Protein AF-A0A1G0M1Q7-F1 (afdb_monomer_lite)

Foldseek 3Di:
DDPVVVVVVVVVVVPPDDPDDADADAFAALPAAALVRHNPLVQLLALVLLLCLQAFDPPAPQRLLAARALSNLSVVHDSNRHAAHHDQVPPPPDDDDRDPDAFPPCQFAVHAADPPDDLLEAEEQAEAALNLLRSVLNCCQHVVAGHRENQLFHAGPQELHRSSHNVNSSSNCSVSSNVSVVSHDSSHHHYYRHHNCLQDPDADDAQGKYRRDADDCSNDPALVVSVVSNNQEYEYEYEPDDDDGRLRCLVVQLRCVVVNHWYWYWHSNDPDTDTDTDDRDPDRHHDDPPRWDADPVGGTIDRDHDDPPPDD

Structure (mmCIF, N/CA/C/O backbone):
data_AF-A0A1G0M1Q7-F1
#
_entry.id   AF-A0A1G0M1Q7-F1
#
loop_
_atom_site.group_PDB
_atom_site.id
_atom_site.type_symbol
_atom_site.label_atom_id
_atom_site.label_alt_id
_atom_site.label_comp_id
_atom_site.label_asym_id
_atom_site.label_entity_id
_atom_site.label_seq_id
_atom_site.pdbx_PDB_ins_code
_atom_site.Cartn_x
_atom_site.Cartn_y
_atom_site.Cartn_z
_atom_site.occupancy
_atom_site.B_iso_or_equiv
_atom_site.auth_seq_id
_atom_site.auth_comp_id
_atom_site.auth_asym_id
_atom_site.auth_atom_id
_atom_site.pdbx_PDB_model_num
ATOM 1 N N . MET A 1 1 ? -20.681 -9.040 -44.769 1.00 47.75 1 MET A N 1
ATOM 2 C CA . MET A 1 1 ? -19.282 -8.557 -44.705 1.00 47.75 1 MET A CA 1
ATOM 3 C C . MET A 1 1 ? -18.590 -9.331 -43.594 1.00 47.75 1 MET A C 1
ATOM 5 O O . MET A 1 1 ? -19.137 -9.404 -42.505 1.00 47.75 1 MET A O 1
ATOM 9 N N . SER A 1 2 ? -17.543 -10.084 -43.936 1.00 43.59 2 SER A N 1
ATOM 10 C CA . SER A 1 2 ? -17.164 -11.338 -43.267 1.00 43.59 2 SER A CA 1
ATOM 11 C C . SER A 1 2 ? -16.285 -11.161 -42.022 1.00 43.59 2 SER A C 1
ATOM 13 O O . SER A 1 2 ? -15.442 -10.270 -41.959 1.00 43.59 2 SER A O 1
ATOM 15 N N . ALA A 1 3 ? -16.429 -12.097 -41.074 1.00 45.34 3 ALA A N 1
ATOM 16 C CA . ALA A 1 3 ? -15.648 -12.253 -39.837 1.00 45.34 3 ALA A CA 1
ATOM 17 C C . ALA A 1 3 ? -14.110 -12.270 -40.023 1.00 45.34 3 ALA A C 1
ATOM 19 O O . ALA A 1 3 ? -13.358 -12.137 -39.059 1.00 45.34 3 ALA A O 1
ATOM 20 N N . LEU A 1 4 ? -13.636 -12.388 -41.267 1.00 49.03 4 LEU A N 1
ATOM 21 C CA . LEU A 1 4 ? -12.230 -12.256 -41.650 1.00 49.03 4 LEU A CA 1
ATOM 22 C C . LEU A 1 4 ? -11.697 -10.824 -41.477 1.00 49.03 4 LEU A C 1
ATOM 24 O O . LEU A 1 4 ? -10.546 -10.656 -41.088 1.00 49.03 4 LEU A O 1
ATOM 28 N N . TRP A 1 5 ? -12.530 -9.798 -41.680 1.00 44.47 5 TRP A N 1
ATOM 29 C CA . TRP A 1 5 ? -12.126 -8.398 -41.492 1.00 44.47 5 TRP A CA 1
ATOM 30 C C . TRP A 1 5 ? -11.993 -8.019 -40.014 1.00 44.47 5 TRP A C 1
ATOM 32 O O . TRP A 1 5 ? -11.089 -7.273 -39.648 1.00 44.47 5 TRP A O 1
ATOM 42 N N . SER A 1 6 ? -12.830 -8.597 -39.148 1.00 41.62 6 SER A N 1
ATOM 43 C CA . SER A 1 6 ? -12.760 -8.364 -37.699 1.00 41.62 6 SER A CA 1
ATOM 44 C C . SER A 1 6 ? -11.484 -8.953 -37.089 1.00 41.62 6 SER A C 1
ATOM 46 O O . SER A 1 6 ? -10.836 -8.301 -36.278 1.00 41.62 6 SER A O 1
ATOM 48 N N . ARG A 1 7 ? -11.059 -10.142 -37.546 1.00 46.94 7 ARG A N 1
ATOM 49 C CA . ARG A 1 7 ? -9.787 -10.754 -37.124 1.00 46.94 7 ARG A CA 1
ATOM 50 C C . ARG A 1 7 ? -8.565 -10.015 -37.661 1.00 46.94 7 ARG A C 1
ATOM 52 O O . ARG A 1 7 ? -7.558 -9.947 -36.968 1.00 46.94 7 ARG A O 1
ATOM 59 N N . ALA A 1 8 ? -8.644 -9.446 -38.865 1.00 50.12 8 ALA A N 1
ATOM 60 C CA . ALA A 1 8 ? -7.570 -8.623 -39.419 1.00 50.12 8 ALA A CA 1
ATOM 61 C C . ALA A 1 8 ? -7.385 -7.314 -38.629 1.00 50.12 8 ALA A C 1
ATOM 63 O O . ALA A 1 8 ? -6.252 -6.915 -38.371 1.00 50.12 8 ALA A O 1
ATOM 64 N N . LEU A 1 9 ? -8.479 -6.687 -38.180 1.00 49.03 9 LEU A N 1
ATOM 65 C CA . LEU A 1 9 ? -8.435 -5.493 -37.330 1.00 49.03 9 LEU A CA 1
ATOM 66 C C . LEU A 1 9 ? -7.968 -5.803 -35.896 1.00 49.03 9 LEU A C 1
ATOM 68 O O . LEU A 1 9 ? -7.197 -5.026 -35.338 1.00 49.03 9 LEU A O 1
ATOM 72 N N . GLU A 1 10 ? -8.329 -6.959 -35.326 1.00 46.88 10 GLU A N 1
ATOM 73 C CA . GLU A 1 10 ? -7.750 -7.439 -34.057 1.00 46.88 10 GLU A CA 1
ATOM 74 C C . GLU A 1 10 ? -6.249 -7.751 -34.173 1.00 46.88 10 GLU A C 1
ATOM 76 O O . GLU A 1 10 ? -5.489 -7.478 -33.242 1.00 46.88 10 GLU A O 1
ATOM 81 N N . LEU A 1 11 ? -5.793 -8.284 -35.314 1.00 47.03 11 LEU A N 1
ATOM 82 C CA . LEU A 1 11 ? -4.368 -8.516 -35.566 1.00 47.03 11 LEU A CA 1
ATOM 83 C C . LEU A 1 11 ? -3.598 -7.194 -35.721 1.00 47.03 11 LEU A C 1
ATOM 85 O O . LEU A 1 11 ? -2.489 -7.063 -35.208 1.00 47.03 11 LEU A O 1
ATOM 89 N N . LEU A 1 12 ? -4.200 -6.202 -36.385 1.00 45.06 12 LEU A N 1
ATOM 90 C CA . LEU A 1 12 ? -3.634 -4.859 -36.542 1.00 45.06 12 LEU A CA 1
ATOM 91 C C . LEU A 1 12 ? -3.606 -4.084 -35.216 1.00 45.06 12 LEU A C 1
ATOM 93 O O . LEU A 1 12 ? -2.648 -3.362 -34.963 1.00 45.06 12 LEU A O 1
ATOM 97 N N . GLY A 1 13 ? -4.574 -4.307 -34.320 1.00 36.84 13 GLY A N 1
ATOM 98 C CA . GLY A 1 13 ? -4.547 -3.778 -32.950 1.00 36.84 13 GLY A CA 1
ATOM 99 C C . GLY A 1 13 ? -3.411 -4.341 -32.082 1.00 36.84 13 GLY A C 1
ATOM 100 O O . GLY A 1 13 ? -2.996 -3.695 -31.120 1.00 36.84 13 GLY A O 1
ATOM 101 N N . ARG A 1 14 ? -2.868 -5.517 -32.438 1.00 44.78 14 ARG A N 1
ATOM 102 C CA . ARG A 1 14 ? -1.714 -6.155 -31.774 1.00 44.78 14 ARG A CA 1
ATOM 103 C C . ARG A 1 14 ? -0.363 -5.762 -32.380 1.00 44.78 14 ARG A C 1
ATOM 105 O O . ARG A 1 14 ? 0.662 -5.908 -31.721 1.00 44.78 14 ARG A O 1
ATOM 112 N N . LEU A 1 15 ? -0.345 -5.228 -33.600 1.00 38.47 15 LEU A N 1
ATOM 113 C CA . LEU A 1 15 ? 0.859 -4.751 -34.283 1.00 38.47 15 LEU A CA 1
ATOM 114 C C . LEU A 1 15 ? 1.073 -3.257 -34.013 1.00 38.47 15 LEU A C 1
ATOM 116 O O . LEU A 1 15 ? 0.972 -2.412 -34.899 1.00 38.47 15 LEU A O 1
ATOM 120 N N . ARG A 1 16 ? 1.419 -2.917 -32.768 1.00 44.66 16 ARG A N 1
ATOM 121 C CA . ARG A 1 16 ? 2.063 -1.629 -32.484 1.00 44.66 16 ARG A CA 1
ATOM 122 C C . ARG A 1 16 ? 3.512 -1.721 -32.954 1.00 44.66 16 ARG A C 1
ATOM 124 O O . ARG A 1 16 ? 4.339 -2.284 -32.247 1.00 44.66 16 ARG A O 1
ATOM 131 N N . LEU A 1 17 ? 3.813 -1.194 -34.141 1.00 38.19 17 LEU A N 1
ATOM 132 C CA . LEU A 1 17 ? 5.190 -0.971 -34.593 1.00 38.19 17 LEU A CA 1
ATOM 133 C C . LEU A 1 17 ? 5.827 0.105 -33.694 1.00 38.19 17 LEU A C 1
ATOM 135 O O . LEU A 1 17 ? 5.399 1.259 -33.761 1.00 38.19 17 LEU A O 1
ATOM 139 N N . PRO A 1 18 ? 6.816 -0.220 -32.842 1.00 40.22 18 PRO A N 1
ATOM 140 C CA . PRO A 1 18 ? 7.508 0.790 -32.065 1.00 40.22 18 PRO A CA 1
ATOM 141 C C . PRO A 1 18 ? 8.589 1.410 -32.956 1.00 40.22 18 PRO A C 1
ATOM 143 O O . PRO A 1 18 ? 9.641 0.817 -33.188 1.00 40.22 18 PRO A O 1
ATOM 146 N N . LEU A 1 19 ? 8.325 2.607 -33.477 1.00 37.75 19 LEU A N 1
ATOM 147 C CA . LEU A 1 19 ? 9.353 3.468 -34.063 1.00 37.75 19 LEU A CA 1
ATOM 148 C C . LEU A 1 19 ? 10.156 4.095 -32.916 1.00 37.75 19 LEU A C 1
ATOM 150 O O . LEU A 1 19 ? 9.894 5.213 -32.494 1.00 37.75 19 LEU A O 1
ATOM 154 N N . GLY A 1 20 ? 11.095 3.325 -32.367 1.00 41.12 20 GLY A N 1
ATOM 155 C CA . GLY A 1 20 ? 12.017 3.777 -31.329 1.00 41.12 20 GLY A CA 1
ATOM 156 C C . GLY A 1 20 ? 12.704 2.609 -30.627 1.00 41.12 20 GLY A C 1
ATOM 157 O O . GLY A 1 20 ? 12.085 1.575 -30.365 1.00 41.12 20 GLY A O 1
ATOM 158 N N . VAL A 1 21 ? 13.991 2.764 -30.306 1.00 42.00 21 VAL A N 1
ATOM 159 C CA . VAL A 1 21 ? 14.706 1.840 -29.416 1.00 42.00 21 VAL A CA 1
ATOM 160 C C . VAL A 1 21 ? 14.073 1.973 -28.031 1.00 42.00 21 VAL A C 1
ATOM 162 O O . VAL A 1 21 ? 14.413 2.879 -27.276 1.00 42.00 21 VAL A O 1
ATOM 165 N N . ARG A 1 22 ? 13.112 1.102 -27.700 1.00 59.62 22 ARG A N 1
ATOM 166 C CA . ARG A 1 22 ? 12.548 1.043 -26.347 1.00 59.62 22 ARG A CA 1
ATOM 167 C C . ARG A 1 22 ? 13.680 0.707 -25.382 1.00 59.62 22 ARG A C 1
ATOM 169 O O . ARG A 1 22 ? 14.252 -0.382 -25.461 1.00 59.62 22 ARG A O 1
ATOM 176 N N . LYS A 1 23 ? 14.020 1.640 -24.487 1.00 71.94 23 LYS A N 1
ATOM 177 C CA . LYS A 1 23 ? 14.894 1.339 -23.349 1.00 71.94 23 LYS A CA 1
ATOM 178 C C . LYS A 1 23 ? 14.287 0.155 -22.601 1.00 71.94 23 LYS A C 1
ATOM 180 O O . LYS A 1 23 ? 13.082 0.124 -22.355 1.00 71.94 23 LYS A O 1
ATOM 185 N N . LYS A 1 24 ? 15.110 -0.840 -22.284 1.00 84.62 24 LYS A N 1
ATOM 186 C CA . LYS A 1 24 ? 14.640 -2.022 -21.564 1.00 84.62 24 LYS A CA 1
ATOM 187 C C . LYS A 1 24 ? 14.433 -1.668 -20.096 1.00 84.62 24 LYS A C 1
ATOM 189 O O . LYS A 1 24 ? 15.342 -1.145 -19.455 1.00 84.62 24 LYS A O 1
ATOM 194 N N . LEU A 1 25 ? 13.236 -1.937 -19.588 1.00 91.50 25 LEU A N 1
ATOM 195 C CA . LEU A 1 25 ? 12.912 -1.796 -18.175 1.00 91.50 25 LEU A CA 1
ATOM 196 C C . LEU A 1 25 ? 13.428 -3.025 -17.422 1.00 91.50 25 LEU A C 1
ATOM 198 O O . LEU A 1 25 ? 13.098 -4.151 -17.783 1.00 91.50 25 LEU A O 1
ATOM 202 N N . ARG A 1 26 ? 14.215 -2.809 -16.368 1.00 93.06 26 ARG A N 1
ATOM 203 C CA . ARG A 1 26 ? 14.653 -3.866 -15.449 1.00 93.06 26 ARG A CA 1
ATOM 204 C C . ARG A 1 26 ? 13.934 -3.703 -14.113 1.00 93.06 26 ARG A C 1
ATOM 206 O O . ARG A 1 26 ? 13.908 -2.605 -13.568 1.00 93.06 26 ARG A O 1
ATOM 213 N N . VAL A 1 27 ? 13.417 -4.803 -13.576 1.00 94.94 27 VAL A N 1
ATOM 214 C CA . VAL A 1 27 ? 12.774 -4.875 -12.257 1.00 94.94 27 VAL A CA 1
ATOM 215 C C . VAL A 1 27 ? 13.665 -5.716 -11.351 1.00 94.94 27 VAL A C 1
ATOM 217 O O . VAL A 1 27 ? 13.807 -6.917 -11.568 1.00 94.94 27 VAL A O 1
ATOM 220 N N . GLY A 1 28 ? 14.297 -5.089 -10.359 1.00 94.12 28 GLY A N 1
ATOM 221 C CA . GLY A 1 28 ? 15.159 -5.785 -9.401 1.00 94.12 28 GLY A CA 1
ATOM 222 C C . GLY A 1 28 ? 16.284 -6.599 -10.055 1.00 94.12 28 GLY A C 1
ATOM 223 O O . GLY A 1 28 ? 16.925 -6.157 -11.017 1.00 94.12 28 GLY A O 1
ATOM 224 N N . HIS A 1 29 ? 16.559 -7.786 -9.506 1.00 94.25 29 HIS A N 1
ATOM 225 C CA . HIS A 1 29 ? 17.616 -8.670 -9.993 1.00 94.25 29 HIS A CA 1
ATOM 226 C C . HIS A 1 29 ? 17.159 -10.146 -10.078 1.00 94.25 29 HIS A C 1
ATOM 228 O O . HIS A 1 29 ? 16.926 -10.771 -9.045 1.00 94.25 29 HIS A O 1
ATOM 234 N N . PRO A 1 30 ? 17.128 -10.781 -11.270 1.00 93.44 30 PRO A N 1
ATOM 235 C CA . PRO A 1 30 ? 16.690 -12.183 -11.445 1.00 93.44 30 PRO A CA 1
ATOM 236 C C . PRO A 1 30 ? 17.531 -13.227 -10.687 1.00 93.44 30 PRO A C 1
ATOM 238 O O . PRO A 1 30 ? 17.146 -14.390 -10.509 1.00 93.44 30 PRO A O 1
ATOM 241 N N . GLY A 1 31 ? 18.743 -12.835 -10.295 1.00 92.44 31 GLY A N 1
ATOM 242 C CA . GLY A 1 31 ? 19.646 -13.640 -9.482 1.00 92.44 31 GLY A CA 1
ATOM 243 C C . GLY A 1 31 ? 19.408 -13.529 -7.976 1.00 92.44 31 GLY A C 1
ATOM 244 O O . GLY A 1 31 ? 19.887 -14.413 -7.273 1.00 92.44 31 GLY A O 1
ATOM 245 N N . ALA A 1 32 ? 18.700 -12.493 -7.506 1.00 92.94 32 ALA A N 1
ATOM 246 C CA . ALA A 1 32 ? 18.532 -12.209 -6.084 1.00 92.94 32 ALA A CA 1
ATOM 247 C C . ALA A 1 32 ? 17.601 -13.221 -5.393 1.00 92.94 32 ALA A C 1
ATOM 249 O O . ALA A 1 32 ? 16.681 -13.760 -6.033 1.00 92.94 32 ALA A O 1
ATOM 250 N N . PRO A 1 33 ? 17.836 -13.497 -4.100 1.00 95.00 33 PRO A N 1
ATOM 251 C CA . PRO A 1 33 ? 16.891 -14.242 -3.291 1.00 95.00 33 PRO A CA 1
ATOM 252 C C . PRO A 1 33 ? 15.663 -13.390 -2.932 1.00 95.00 33 PRO A C 1
ATOM 254 O O . PRO A 1 33 ? 15.702 -12.160 -2.968 1.00 95.00 33 PRO A O 1
ATOM 257 N N . ASP A 1 34 ? 14.569 -14.052 -2.565 1.00 95.94 34 ASP A N 1
ATOM 258 C CA . ASP A 1 34 ? 13.466 -13.421 -1.838 1.00 95.94 34 ASP A CA 1
ATOM 259 C C . ASP A 1 34 ? 13.844 -13.152 -0.371 1.00 95.94 34 ASP A C 1
ATOM 261 O O . ASP A 1 34 ? 14.942 -13.473 0.088 1.00 95.94 34 ASP A O 1
ATOM 265 N N . ALA A 1 35 ? 12.932 -12.549 0.389 1.00 94.44 35 ALA A N 1
ATOM 266 C CA . ALA A 1 35 ? 13.151 -12.216 1.792 1.00 94.44 35 ALA A CA 1
ATOM 267 C C . ALA A 1 35 ? 13.374 -13.442 2.696 1.00 94.44 35 ALA A C 1
ATOM 269 O O . ALA A 1 35 ? 13.883 -13.289 3.804 1.00 94.44 35 ALA A O 1
ATOM 270 N N . GLN A 1 36 ? 13.019 -14.645 2.236 1.00 94.62 36 GLN A N 1
ATOM 271 C CA . GLN A 1 36 ? 13.285 -15.903 2.937 1.00 94.62 36 GLN A CA 1
ATOM 272 C C . GLN A 1 36 ? 14.635 -16.523 2.534 1.00 94.62 36 GLN A C 1
ATOM 274 O O . GLN A 1 36 ? 14.986 -17.602 3.008 1.00 94.62 36 GLN A O 1
ATOM 279 N N . GLY A 1 37 ? 15.406 -15.863 1.662 1.00 94.44 37 GLY A N 1
ATOM 280 C CA . GLY A 1 37 ? 16.691 -16.353 1.162 1.00 94.44 37 GLY A CA 1
ATOM 281 C C . GLY A 1 37 ? 16.571 -17.321 -0.022 1.00 94.44 37 GLY A C 1
ATOM 282 O O . GLY A 1 37 ? 17.577 -17.877 -0.461 1.00 94.44 37 GLY A O 1
ATOM 283 N N . GLY A 1 38 ? 15.362 -17.547 -0.545 1.00 95.06 38 GLY A N 1
ATOM 284 C CA . GLY A 1 38 ? 15.075 -18.548 -1.567 1.00 95.06 38 GLY A CA 1
ATOM 285 C C . GLY A 1 38 ? 14.853 -17.980 -2.970 1.00 95.06 38 GLY A C 1
ATOM 286 O O . GLY A 1 38 ? 14.958 -16.787 -3.232 1.00 95.06 38 GLY A O 1
ATOM 287 N N . ARG A 1 39 ? 14.519 -18.871 -3.912 1.00 97.00 39 ARG A N 1
ATOM 288 C CA . ARG A 1 39 ? 14.028 -18.518 -5.262 1.00 97.00 39 ARG A CA 1
ATOM 289 C C . ARG A 1 39 ? 12.520 -18.757 -5.407 1.00 97.00 39 ARG A C 1
ATOM 291 O O . ARG A 1 39 ? 12.028 -18.916 -6.525 1.00 97.00 39 ARG A O 1
ATOM 298 N N . GLY A 1 40 ? 11.795 -18.841 -4.288 1.00 97.56 40 GLY A N 1
ATOM 299 C CA . GLY A 1 40 ? 10.364 -19.148 -4.271 1.00 97.56 40 GLY A CA 1
ATOM 300 C C . GLY A 1 40 ? 9.536 -18.070 -4.966 1.00 97.56 40 GLY A C 1
ATOM 301 O O . GLY A 1 40 ? 8.526 -18.391 -5.594 1.00 97.56 40 GLY A O 1
ATOM 302 N N . TRP A 1 41 ? 10.033 -16.828 -4.962 1.00 97.50 41 TRP A N 1
ATOM 303 C CA . TRP A 1 41 ? 9.464 -15.692 -5.694 1.00 97.50 41 TRP A CA 1
ATOM 304 C C . TRP A 1 41 ? 9.151 -15.971 -7.170 1.00 97.50 41 TRP A C 1
ATOM 306 O O . TRP A 1 41 ? 8.218 -15.388 -7.715 1.00 97.50 41 TRP A O 1
ATOM 316 N N . ARG A 1 42 ? 9.874 -16.894 -7.826 1.00 97.75 42 ARG A N 1
ATOM 317 C CA . ARG A 1 42 ? 9.647 -17.248 -9.23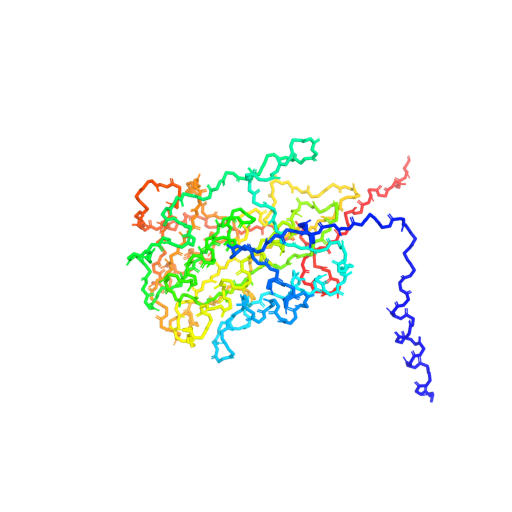9 1.00 97.75 42 ARG A CA 1
ATOM 318 C C . ARG A 1 42 ? 8.236 -17.767 -9.517 1.00 97.75 42 ARG A C 1
ATOM 320 O O . ARG A 1 42 ? 7.761 -17.664 -10.641 1.00 97.75 42 ARG A O 1
ATOM 327 N N . ARG A 1 43 ? 7.547 -18.301 -8.503 1.00 98.06 43 ARG A N 1
ATOM 328 C CA . ARG A 1 43 ? 6.143 -18.742 -8.602 1.00 98.06 43 ARG A CA 1
ATOM 329 C C . ARG A 1 43 ? 5.160 -17.580 -8.785 1.00 98.06 43 ARG A C 1
ATOM 331 O O . ARG A 1 43 ? 4.011 -17.822 -9.139 1.00 98.06 43 ARG A O 1
ATOM 338 N N . TYR A 1 44 ? 5.613 -16.349 -8.555 1.00 98.12 44 TYR A N 1
ATOM 339 C CA . TYR A 1 44 ? 4.821 -15.123 -8.611 1.00 98.12 44 TYR A CA 1
ATOM 340 C C . TYR A 1 44 ? 5.259 -14.204 -9.761 1.00 98.12 44 TYR A C 1
ATOM 342 O O . TYR A 1 44 ? 5.054 -13.000 -9.700 1.00 98.12 44 TYR A O 1
ATOM 350 N N . LEU A 1 45 ? 5.869 -14.763 -10.814 1.00 96.62 45 LEU A N 1
ATOM 351 C CA . LEU A 1 45 ? 6.312 -14.028 -12.008 1.00 96.62 45 LEU A CA 1
ATOM 352 C C . LEU A 1 45 ? 5.201 -13.735 -13.032 1.00 96.62 45 LEU A C 1
ATOM 354 O O . LEU A 1 45 ? 5.491 -13.252 -14.118 1.00 96.62 45 LEU A O 1
ATOM 358 N N . SER A 1 46 ? 3.947 -14.023 -12.694 1.00 97.31 46 SER A N 1
ATOM 359 C CA . SER A 1 46 ? 2.776 -13.656 -13.495 1.00 97.31 46 SER A CA 1
ATOM 360 C C . SER A 1 46 ? 1.927 -12.639 -12.745 1.00 97.31 46 SER A C 1
ATOM 362 O O . SER A 1 46 ? 1.802 -12.764 -11.520 1.00 97.31 46 SER A O 1
ATOM 364 N N . ALA A 1 47 ? 1.277 -11.730 -13.470 1.00 96.81 47 ALA A N 1
ATOM 365 C CA . ALA A 1 47 ? 0.390 -10.717 -12.904 1.00 96.81 47 ALA A CA 1
ATOM 366 C C . ALA A 1 47 ? -0.635 -11.323 -11.934 1.00 96.81 47 ALA A C 1
ATOM 368 O O . ALA A 1 47 ? -0.714 -10.880 -10.794 1.00 96.81 47 ALA A O 1
ATOM 369 N N . GLU A 1 48 ? -1.337 -12.385 -12.348 1.00 97.81 48 GLU A N 1
ATOM 370 C CA . GLU A 1 48 ? -2.352 -13.083 -11.542 1.00 97.81 48 GLU A CA 1
ATOM 371 C C . GLU A 1 48 ? -1.786 -13.573 -10.204 1.00 97.81 48 GLU A C 1
ATOM 373 O O . GLU A 1 48 ? -2.276 -13.207 -9.146 1.00 97.81 48 GLU A O 1
ATOM 378 N N . ARG A 1 49 ? -0.692 -14.343 -10.226 1.00 98.31 49 ARG A N 1
ATOM 379 C CA . ARG A 1 49 ? -0.096 -14.904 -9.002 1.00 98.31 49 ARG A CA 1
ATOM 380 C C . ARG A 1 49 ? 0.377 -13.837 -8.021 1.00 98.31 49 ARG A C 1
ATOM 382 O O . ARG A 1 49 ? 0.250 -14.037 -6.814 1.00 98.31 49 ARG A O 1
ATOM 389 N N . LEU A 1 50 ? 0.973 -12.751 -8.513 1.00 98.50 50 LEU A N 1
ATOM 390 C CA . LEU A 1 50 ? 1.457 -11.684 -7.640 1.00 98.50 50 LEU A CA 1
ATOM 391 C C . LEU A 1 50 ? 0.296 -10.839 -7.100 1.00 98.50 50 LEU A C 1
ATOM 393 O O . LEU A 1 50 ? 0.301 -10.515 -5.913 1.00 98.50 50 LEU A O 1
ATOM 397 N N . TYR A 1 51 ? -0.695 -10.545 -7.949 1.00 98.06 51 TYR A N 1
ATOM 398 C CA . TYR A 1 51 ? -1.948 -9.883 -7.581 1.00 98.06 51 TYR A CA 1
ATOM 399 C C . TYR A 1 51 ? -2.684 -10.680 -6.504 1.00 98.06 51 TYR A C 1
ATOM 401 O O . TYR A 1 51 ? -3.031 -10.142 -5.461 1.00 98.06 51 TYR A O 1
ATOM 409 N N . ASP A 1 52 ? -2.822 -11.992 -6.690 1.00 97.50 52 ASP A N 1
ATOM 410 C CA . ASP A 1 52 ? -3.487 -12.864 -5.729 1.00 97.50 52 ASP A CA 1
ATOM 411 C C . ASP A 1 52 ? -2.796 -12.843 -4.373 1.00 97.50 52 ASP A C 1
ATOM 413 O O . ASP A 1 52 ? -3.470 -12.773 -3.357 1.00 97.50 52 ASP A O 1
ATOM 417 N N . VAL A 1 53 ? -1.463 -12.891 -4.310 1.00 97.94 53 VAL A N 1
ATOM 418 C CA . VAL A 1 53 ? -0.753 -12.870 -3.021 1.00 97.94 53 VAL A CA 1
ATOM 419 C C . VAL A 1 53 ? -0.933 -11.542 -2.292 1.00 97.94 53 VAL A C 1
ATOM 421 O O . VAL A 1 53 ? -1.151 -11.547 -1.078 1.00 97.94 53 VAL A O 1
ATOM 424 N N . TRP A 1 54 ? -0.858 -10.431 -3.023 1.00 98.56 54 TRP A N 1
ATOM 425 C CA . TRP A 1 54 ? -0.890 -9.069 -2.485 1.00 98.56 54 TRP A CA 1
ATOM 426 C C . TRP A 1 54 ? -2.274 -8.416 -2.460 1.00 98.56 54 TRP A C 1
ATOM 428 O O . TRP A 1 54 ? -2.400 -7.262 -2.045 1.00 98.56 54 TRP A O 1
ATOM 438 N N . GLY A 1 55 ? -3.304 -9.147 -2.867 1.00 97.62 55 GLY A N 1
ATOM 439 C CA . GLY A 1 55 ? -4.681 -8.691 -2.849 1.00 97.62 55 GLY A CA 1
ATOM 440 C C . GLY A 1 55 ? -5.478 -9.209 -1.655 1.00 97.62 55 GLY A C 1
ATOM 441 O O . GLY A 1 55 ? -5.029 -10.103 -0.921 1.00 97.62 55 GLY A O 1
ATOM 442 N N . PRO A 1 56 ? -6.710 -8.707 -1.482 1.00 97.50 56 PRO A N 1
ATOM 443 C CA . PRO A 1 56 ? -7.653 -9.233 -0.506 1.00 97.50 56 PRO A CA 1
ATOM 444 C C . PRO A 1 56 ? -7.930 -10.722 -0.696 1.00 97.50 56 PRO A C 1
ATOM 446 O O . PRO A 1 56 ? -7.655 -11.311 -1.746 1.00 97.50 56 PRO A O 1
ATOM 449 N N . VAL A 1 57 ? -8.518 -11.348 0.321 1.00 96.62 57 VAL A N 1
ATOM 450 C CA . VAL A 1 57 ? -9.125 -12.674 0.141 1.00 96.62 57 VAL A CA 1
ATOM 451 C C . VAL A 1 57 ? -10.346 -12.568 -0.784 1.00 96.62 57 VAL A C 1
ATOM 453 O O . VAL A 1 57 ? -10.956 -11.503 -0.880 1.00 96.62 57 VAL A O 1
ATOM 456 N N . ALA A 1 58 ? -10.707 -13.650 -1.477 1.00 93.50 58 ALA A N 1
ATOM 457 C CA . ALA A 1 58 ? -11.688 -13.617 -2.568 1.00 93.50 58 ALA A CA 1
ATOM 458 C C . ALA A 1 58 ? -13.083 -13.117 -2.140 1.00 93.50 58 ALA A C 1
ATOM 460 O O . ALA A 1 58 ? -13.771 -12.456 -2.912 1.00 93.50 58 ALA A O 1
ATOM 461 N N . GLU A 1 59 ? -13.490 -13.391 -0.900 1.00 94.81 59 GLU A N 1
ATOM 462 C CA . GLU A 1 59 ? -14.785 -12.999 -0.331 1.00 94.81 59 GLU A CA 1
ATOM 463 C C . GLU A 1 59 ? -14.776 -11.584 0.271 1.00 94.81 59 GLU A C 1
ATOM 465 O O . GLU A 1 59 ? -15.768 -11.132 0.845 1.00 94.81 59 GLU A O 1
ATOM 470 N N . SER A 1 60 ? -13.645 -10.885 0.189 1.00 97.31 60 SER A N 1
ATOM 471 C CA . SER A 1 60 ? -13.478 -9.573 0.793 1.00 97.31 60 SER A CA 1
ATOM 472 C C . SER A 1 60 ? -14.234 -8.489 0.034 1.00 97.31 60 SER A C 1
ATOM 474 O O . SER A 1 60 ? -14.101 -8.332 -1.181 1.00 97.31 60 SER A O 1
ATOM 476 N N . VAL A 1 61 ? -14.939 -7.637 0.781 1.00 97.94 61 VAL A N 1
ATOM 477 C CA . VAL A 1 61 ? -15.577 -6.422 0.245 1.00 97.94 61 VAL A CA 1
ATOM 478 C C . VAL A 1 61 ? -14.561 -5.395 -0.268 1.00 97.94 61 VAL A C 1
ATOM 480 O O . VAL A 1 61 ? -14.944 -4.430 -0.927 1.00 97.94 61 VAL A O 1
ATOM 483 N N . TRP A 1 62 ? -13.273 -5.599 0.023 1.00 98.25 62 TRP A N 1
ATOM 484 C CA . TRP A 1 62 ? -12.184 -4.708 -0.361 1.00 98.25 62 TRP A CA 1
ATOM 485 C C . TRP A 1 62 ? -11.585 -5.017 -1.735 1.00 98.25 62 TRP A C 1
ATOM 487 O O . TRP A 1 62 ? -10.828 -4.202 -2.259 1.00 98.25 62 TRP A O 1
ATOM 497 N N . LEU A 1 63 ? -11.938 -6.160 -2.336 1.00 97.62 63 LEU A N 1
ATOM 498 C CA . LEU A 1 63 ? -11.418 -6.592 -3.635 1.00 97.62 63 LEU A CA 1
ATOM 499 C C . LEU A 1 63 ? -11.529 -5.520 -4.743 1.00 97.62 63 LEU A C 1
ATOM 501 O O . LEU A 1 63 ? -10.545 -5.334 -5.458 1.00 97.62 63 LEU A O 1
ATOM 505 N N . PRO A 1 64 ? -12.637 -4.752 -4.873 1.00 97.38 64 PRO A N 1
ATOM 506 C CA . PRO A 1 64 ? -12.763 -3.737 -5.923 1.00 97.38 64 PRO A CA 1
ATOM 507 C C . PRO A 1 64 ? -11.745 -2.589 -5.854 1.00 97.38 64 PRO A C 1
ATOM 509 O O . PRO A 1 64 ? -11.564 -1.896 -6.849 1.00 97.38 64 PRO A O 1
ATOM 512 N N . PHE A 1 65 ? -11.094 -2.377 -4.706 1.00 98.06 65 PHE A N 1
ATOM 513 C CA . PHE A 1 65 ? -10.140 -1.282 -4.501 1.00 98.06 65 PHE A CA 1
ATOM 514 C C . PHE A 1 65 ? -8.682 -1.695 -4.768 1.00 98.06 65 PHE A C 1
ATOM 516 O O . PHE A 1 65 ? -7.781 -0.855 -4.732 1.00 98.06 65 PHE A O 1
ATOM 523 N N . HIS A 1 66 ? -8.427 -2.981 -5.037 1.00 98.25 66 HIS A N 1
ATOM 524 C CA . HIS A 1 66 ? -7.089 -3.484 -5.326 1.00 98.25 66 HIS A CA 1
ATOM 525 C C . HIS A 1 66 ? -6.694 -3.197 -6.781 1.00 98.25 66 HIS A C 1
ATOM 527 O O . HIS A 1 66 ? -7.262 -3.750 -7.727 1.00 98.25 66 HIS A O 1
ATOM 533 N N . CYS A 1 67 ? -5.706 -2.320 -6.954 1.00 97.75 67 CYS A N 1
ATOM 534 C CA . CYS A 1 67 ? -5.285 -1.826 -8.260 1.00 97.75 67 CYS A CA 1
ATOM 535 C C . CYS A 1 67 ? -4.520 -2.890 -9.057 1.00 97.75 67 CYS A C 1
ATOM 537 O O . CYS A 1 67 ? -3.623 -3.557 -8.550 1.00 97.75 67 CYS A O 1
ATOM 539 N N . VAL A 1 68 ? -4.860 -3.005 -10.339 1.00 96.56 68 VAL A N 1
ATOM 540 C CA . VAL A 1 68 ? -4.301 -3.978 -11.293 1.00 96.56 68 VAL A CA 1
ATOM 541 C C . VAL A 1 68 ? -3.031 -3.505 -12.032 1.00 96.56 68 VAL A C 1
ATOM 543 O O . VAL A 1 68 ? -2.163 -4.348 -12.268 1.00 96.56 68 VAL A O 1
ATOM 546 N N . PRO A 1 69 ? -2.867 -2.224 -12.434 1.00 95.38 69 PRO A N 1
ATOM 547 C CA . PRO A 1 69 ? -1.868 -1.838 -13.443 1.00 95.38 69 PRO A CA 1
ATOM 548 C C . PRO A 1 69 ? -0.423 -2.243 -13.161 1.00 95.38 69 PRO A C 1
ATOM 550 O O . PRO A 1 69 ? 0.231 -2.786 -14.053 1.00 95.38 69 PRO A O 1
ATOM 553 N N . LEU A 1 70 ? 0.071 -2.044 -11.934 1.00 96.25 70 LEU A N 1
ATOM 554 C CA . LEU A 1 70 ? 1.447 -2.410 -11.597 1.00 96.25 70 LEU A CA 1
ATOM 555 C C . LEU A 1 70 ? 1.693 -3.923 -11.736 1.00 96.25 70 LEU A C 1
ATOM 557 O O . LEU A 1 70 ? 2.747 -4.334 -12.219 1.00 96.25 70 LEU A O 1
ATOM 561 N N . PHE A 1 71 ? 0.715 -4.752 -11.360 1.00 97.50 71 PHE A N 1
ATOM 562 C CA . PHE A 1 71 ? 0.794 -6.208 -11.499 1.00 97.50 71 PHE A CA 1
ATOM 563 C C . PHE A 1 71 ? 0.701 -6.630 -12.963 1.00 97.50 71 PHE A C 1
ATOM 565 O O . PHE A 1 71 ? 1.497 -7.446 -13.415 1.00 97.50 71 PHE A O 1
ATOM 572 N N . ALA A 1 72 ? -0.218 -6.033 -13.727 1.00 95.81 72 ALA A N 1
ATOM 573 C CA . ALA A 1 72 ? -0.377 -6.307 -15.155 1.00 95.81 72 ALA A CA 1
ATOM 574 C C . ALA A 1 72 ? 0.885 -5.980 -15.971 1.00 95.81 72 ALA A C 1
ATOM 576 O O . ALA A 1 72 ? 1.129 -6.595 -17.009 1.00 95.81 72 ALA A O 1
ATOM 577 N N . ALA A 1 73 ? 1.709 -5.039 -15.503 1.00 93.62 73 ALA A N 1
ATOM 578 C CA . ALA A 1 73 ? 2.989 -4.739 -16.129 1.00 93.62 73 ALA A CA 1
ATOM 579 C C . ALA A 1 73 ? 3.975 -5.911 -16.093 1.00 93.62 73 ALA A C 1
ATOM 581 O O . ALA A 1 73 ? 4.801 -6.020 -16.996 1.00 93.62 73 ALA A O 1
ATOM 582 N N . LEU A 1 74 ? 3.869 -6.805 -15.106 1.00 94.38 74 LEU A N 1
ATOM 583 C CA . LEU A 1 74 ? 4.760 -7.953 -14.955 1.00 94.38 74 LEU A CA 1
ATOM 584 C C . LEU A 1 74 ? 4.736 -8.873 -16.185 1.00 94.38 74 LEU A C 1
ATOM 586 O O . LEU A 1 74 ? 5.793 -9.259 -16.676 1.00 94.38 74 LEU A O 1
ATOM 590 N N . ASP A 1 75 ? 3.551 -9.124 -16.744 1.00 93.94 75 ASP A N 1
ATOM 591 C CA . ASP A 1 75 ? 3.366 -9.987 -17.921 1.00 93.94 75 ASP A CA 1
ATOM 592 C C . ASP A 1 75 ? 3.910 -9.364 -19.223 1.00 93.94 75 ASP A C 1
ATOM 594 O O . ASP A 1 75 ? 4.008 -10.040 -20.249 1.00 93.94 75 ASP A O 1
ATOM 598 N N . GLN A 1 76 ? 4.266 -8.074 -19.209 1.00 91.06 76 GLN A N 1
ATOM 599 C CA . GLN A 1 76 ? 4.866 -7.379 -20.356 1.00 91.06 76 GLN A CA 1
ATOM 600 C C . GLN A 1 76 ? 6.398 -7.364 -20.319 1.00 91.06 76 GLN A C 1
ATOM 602 O O . GLN A 1 76 ? 7.031 -6.902 -21.273 1.00 91.06 76 GLN A O 1
ATOM 607 N N . LEU A 1 77 ? 7.002 -7.835 -19.228 1.00 91.75 77 LEU A N 1
ATOM 608 C CA . LEU A 1 77 ? 8.443 -7.804 -19.024 1.00 91.75 77 LEU A CA 1
ATOM 609 C C . LEU A 1 77 ? 9.092 -9.126 -19.425 1.00 91.75 77 LEU A C 1
ATOM 611 O O . LEU A 1 77 ? 8.522 -10.207 -19.291 1.00 91.75 77 LEU A O 1
ATOM 615 N N . THR A 1 78 ? 10.337 -9.045 -19.889 1.00 91.88 78 THR A N 1
ATOM 616 C CA . THR A 1 78 ? 11.139 -10.242 -20.144 1.00 91.88 78 THR A CA 1
ATOM 617 C C . THR A 1 78 ? 11.531 -10.878 -18.811 1.00 91.88 78 THR A C 1
ATOM 619 O O . THR A 1 78 ? 12.149 -10.213 -17.983 1.00 91.88 78 THR A O 1
ATOM 622 N N . GLU A 1 79 ? 11.281 -12.176 -18.616 1.00 90.19 79 GLU A N 1
ATOM 623 C CA . GLU A 1 79 ? 11.602 -12.875 -17.356 1.00 90.19 79 GLU A CA 1
ATOM 624 C C . GLU A 1 79 ? 13.073 -12.697 -16.923 1.00 90.19 79 GLU A C 1
ATOM 626 O O . GLU A 1 79 ? 13.379 -12.523 -15.746 1.00 90.19 79 GLU A O 1
ATOM 631 N N . SER A 1 80 ? 14.006 -12.659 -17.882 1.00 92.25 80 SER A N 1
ATOM 632 C CA . SER A 1 80 ? 15.438 -12.439 -17.624 1.00 92.25 80 SER A CA 1
ATOM 633 C C . SER A 1 80 ? 15.787 -11.039 -17.102 1.00 92.25 80 SER A C 1
ATOM 635 O O . SER A 1 80 ? 16.947 -10.775 -16.791 1.00 92.25 80 SER A O 1
ATOM 637 N N . GLU A 1 81 ? 14.825 -10.122 -17.060 1.00 92.69 81 GLU A N 1
ATOM 638 C CA . GLU A 1 81 ? 14.977 -8.731 -16.619 1.00 92.69 81 GLU A CA 1
ATOM 639 C C . GLU A 1 81 ? 14.205 -8.450 -15.326 1.00 92.69 81 GLU A C 1
ATOM 641 O O . GLU A 1 81 ? 14.225 -7.319 -14.841 1.00 92.69 81 GLU A O 1
ATOM 646 N N . VAL A 1 82 ? 13.564 -9.477 -14.757 1.00 95.81 82 VAL A N 1
ATOM 647 C CA . VAL A 1 82 ? 12.720 -9.369 -13.571 1.00 95.81 82 VAL A CA 1
ATOM 648 C C . VAL A 1 82 ? 13.251 -10.225 -12.428 1.00 95.81 82 VAL A C 1
ATOM 650 O O . VAL A 1 82 ? 13.613 -11.391 -12.590 1.00 95.81 82 VAL A O 1
ATOM 653 N N . GLY A 1 83 ? 13.261 -9.647 -11.234 1.00 96.50 83 GLY A N 1
ATOM 654 C CA . GLY A 1 83 ? 13.459 -10.364 -9.991 1.00 96.50 83 GLY A CA 1
ATOM 655 C C . GLY A 1 83 ? 13.242 -9.482 -8.764 1.00 96.50 83 GLY A C 1
ATOM 656 O O . GLY A 1 83 ? 12.853 -8.319 -8.890 1.00 96.50 83 GLY A O 1
ATOM 657 N N . PRO A 1 84 ? 13.501 -10.034 -7.571 1.00 97.19 84 PRO A N 1
ATOM 658 C CA . PRO A 1 84 ? 13.372 -9.322 -6.312 1.00 97.19 84 PRO A CA 1
ATOM 659 C C . PRO A 1 84 ? 14.274 -8.095 -6.227 1.00 97.19 84 PRO A C 1
ATOM 661 O O . PRO A 1 84 ? 15.321 -8.016 -6.882 1.00 97.19 84 PRO A O 1
ATOM 664 N N . ALA A 1 85 ? 13.900 -7.165 -5.355 1.00 93.62 85 ALA A N 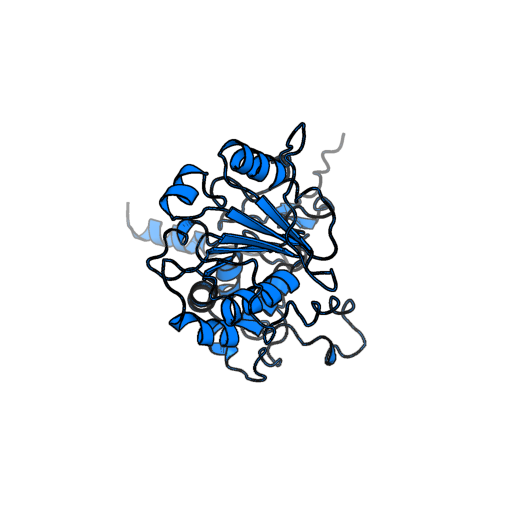1
ATOM 665 C CA . ALA A 1 85 ? 14.806 -6.124 -4.899 1.00 93.62 85 ALA A CA 1
ATOM 666 C C . ALA A 1 85 ? 16.022 -6.749 -4.188 1.00 93.62 85 ALA A C 1
ATOM 668 O O . ALA A 1 85 ? 15.896 -7.723 -3.442 1.00 93.62 85 ALA A O 1
ATOM 669 N N . VAL A 1 86 ? 17.209 -6.186 -4.429 1.00 85.25 86 VAL A N 1
ATOM 670 C CA . VAL A 1 86 ? 18.459 -6.642 -3.805 1.00 85.25 86 VAL A CA 1
ATOM 671 C C . VAL A 1 86 ? 18.541 -6.064 -2.387 1.00 85.25 86 VAL A C 1
ATOM 673 O O . VAL A 1 86 ? 18.320 -4.860 -2.223 1.00 85.25 86 VAL A O 1
ATOM 676 N N . PRO A 1 87 ? 18.868 -6.867 -1.358 1.00 68.12 87 PRO A N 1
ATOM 677 C CA . PRO A 1 87 ? 19.044 -6.365 -0.002 1.00 68.12 87 PRO A CA 1
ATOM 678 C C . PRO A 1 87 ? 20.099 -5.245 0.069 1.00 68.12 87 PRO A C 1
ATOM 680 O O . PRO A 1 87 ? 21.130 -5.336 -0.602 1.00 68.12 87 PRO A O 1
ATOM 683 N N . PRO A 1 88 ? 19.923 -4.229 0.937 1.00 61.53 88 PRO A N 1
ATOM 684 C CA . PRO A 1 88 ? 20.866 -3.114 1.069 1.00 61.53 88 PRO A CA 1
ATOM 685 C C . PRO A 1 88 ? 22.327 -3.519 1.331 1.00 61.53 88 PRO A C 1
ATOM 687 O O . PRO A 1 88 ? 23.238 -2.792 0.950 1.00 61.53 88 PRO A O 1
ATOM 690 N N . GLN A 1 89 ? 22.561 -4.672 1.969 1.00 54.16 89 GLN A N 1
ATOM 691 C CA . GLN A 1 89 ? 23.903 -5.173 2.296 1.00 54.16 89 GLN A CA 1
ATOM 692 C C . GLN A 1 89 ? 24.661 -5.762 1.092 1.00 54.16 89 GLN A C 1
ATOM 694 O O . GLN A 1 89 ? 25.877 -5.903 1.162 1.00 54.16 89 GLN A O 1
ATOM 699 N N . GLU A 1 90 ? 23.974 -6.067 -0.013 1.00 49.75 90 GLU A N 1
ATOM 700 C CA . GLU A 1 90 ? 24.563 -6.660 -1.225 1.00 49.75 90 GLU A CA 1
ATOM 701 C C . GLU A 1 90 ? 24.632 -5.677 -2.405 1.00 49.75 90 GLU A C 1
ATOM 703 O O . GLU A 1 90 ? 25.018 -6.058 -3.512 1.00 49.75 90 GLU A O 1
ATOM 708 N N . ALA A 1 91 ? 24.284 -4.402 -2.194 1.00 53.81 91 ALA A N 1
ATOM 709 C CA . ALA A 1 91 ? 24.482 -3.351 -3.186 1.00 53.81 91 ALA A CA 1
ATOM 710 C C . ALA A 1 91 ? 25.988 -3.102 -3.384 1.00 53.81 91 ALA A C 1
ATOM 712 O O . ALA A 1 91 ? 26.605 -2.264 -2.729 1.00 53.81 91 ALA A O 1
ATOM 713 N N . VAL A 1 92 ? 26.590 -3.880 -4.284 1.00 46.34 92 VAL A N 1
ATOM 714 C CA . VAL A 1 92 ? 27.984 -3.746 -4.704 1.00 46.34 92 VAL A CA 1
ATOM 715 C C . VAL A 1 92 ? 28.215 -2.326 -5.222 1.00 46.34 92 VAL A C 1
ATOM 717 O O . VAL A 1 92 ? 27.492 -1.838 -6.093 1.00 46.34 92 VAL A O 1
ATOM 720 N N . SER A 1 93 ? 29.236 -1.671 -4.671 1.00 44.31 93 SER A N 1
ATOM 721 C CA . SER A 1 93 ? 29.693 -0.335 -5.040 1.00 44.31 93 SER A CA 1
ATOM 722 C C . SER A 1 93 ? 29.773 -0.151 -6.560 1.00 44.31 93 SER A C 1
ATOM 724 O O . SER A 1 93 ? 30.568 -0.822 -7.216 1.00 44.31 93 SER A O 1
ATOM 726 N N . GLY A 1 94 ? 29.007 0.799 -7.115 1.00 45.06 94 GLY A N 1
ATOM 727 C CA . GLY A 1 94 ? 29.391 1.429 -8.383 1.00 45.06 94 GLY A CA 1
ATOM 728 C C . GLY A 1 94 ? 28.309 1.935 -9.342 1.00 45.06 94 GLY A C 1
ATOM 729 O O . GLY A 1 94 ? 28.679 2.701 -10.225 1.00 45.06 94 GLY A O 1
ATOM 730 N N . VAL A 1 95 ? 27.023 1.554 -9.246 1.00 45.44 95 VAL A N 1
ATOM 731 C CA . VAL A 1 95 ? 26.061 1.882 -10.340 1.00 45.44 95 VAL A CA 1
ATOM 732 C C . VAL A 1 95 ? 24.662 2.351 -9.893 1.00 45.44 95 VAL A C 1
ATOM 734 O O . VAL A 1 95 ? 23.901 2.840 -10.722 1.00 45.44 95 VAL A O 1
ATOM 737 N N . ALA A 1 96 ? 24.299 2.290 -8.610 1.00 47.53 96 ALA A N 1
ATOM 738 C CA . ALA A 1 96 ? 22.951 2.655 -8.153 1.00 47.53 96 ALA A CA 1
ATOM 739 C C . ALA A 1 96 ? 22.977 3.707 -7.029 1.00 47.53 96 ALA A C 1
ATOM 741 O O . ALA A 1 96 ? 23.951 3.747 -6.271 1.00 47.53 96 ALA A O 1
ATOM 742 N N . PRO A 1 97 ? 21.931 4.555 -6.899 1.00 48.91 97 PRO A N 1
ATOM 743 C CA . PRO A 1 97 ? 21.744 5.368 -5.700 1.00 48.91 97 PRO A CA 1
ATOM 744 C C . PRO A 1 97 ? 21.772 4.475 -4.447 1.00 48.91 97 PRO A C 1
ATOM 746 O O . PRO A 1 97 ? 21.426 3.292 -4.538 1.00 48.91 97 PRO A O 1
ATOM 749 N N . PRO A 1 98 ? 22.197 5.010 -3.286 1.00 50.06 98 PRO A N 1
ATOM 750 C CA . PRO A 1 98 ? 22.237 4.231 -2.058 1.00 50.06 98 PRO A CA 1
ATOM 751 C C . PRO A 1 98 ? 20.850 3.633 -1.788 1.00 50.06 98 PRO A C 1
ATOM 753 O O . PRO A 1 98 ? 19.846 4.325 -1.997 1.00 50.06 98 PRO A O 1
ATOM 756 N N . PRO A 1 99 ? 20.774 2.363 -1.349 1.00 58.31 99 PRO A N 1
ATOM 757 C CA . PRO A 1 99 ? 19.499 1.760 -1.001 1.00 58.31 99 PRO A CA 1
ATOM 758 C C . PRO A 1 99 ? 18.799 2.646 0.039 1.00 58.31 99 PRO A C 1
ATOM 760 O O . PRO A 1 99 ? 19.478 3.225 0.897 1.00 58.31 99 PRO A O 1
ATOM 763 N N . PRO A 1 100 ? 17.463 2.788 -0.018 1.00 63.56 100 PRO A N 1
ATOM 764 C CA . PRO A 1 100 ? 16.747 3.523 1.012 1.00 63.56 100 PRO A CA 1
ATOM 765 C C . PRO A 1 100 ? 17.119 2.938 2.377 1.00 63.56 100 PRO A C 1
ATOM 767 O O . PRO A 1 100 ? 17.211 1.715 2.513 1.00 63.56 100 PRO A O 1
ATOM 770 N N . SER A 1 101 ? 17.329 3.792 3.390 1.00 70.62 101 SER A N 1
ATOM 771 C CA . SER A 1 101 ? 17.574 3.308 4.756 1.00 70.62 101 SER A CA 1
ATOM 772 C C . SER A 1 101 ? 16.503 2.274 5.115 1.00 70.62 101 SER A C 1
ATOM 774 O O . SER A 1 101 ? 15.338 2.477 4.745 1.00 70.62 101 SER A O 1
ATOM 776 N N . PRO A 1 102 ? 16.863 1.167 5.771 1.00 80.12 102 PRO A N 1
ATOM 777 C CA . PRO A 1 102 ? 15.879 0.170 6.153 1.00 80.12 102 PRO A CA 1
ATOM 778 C C . PRO A 1 102 ? 14.826 0.803 7.066 1.00 80.12 102 PRO A C 1
ATOM 780 O O . PRO A 1 102 ? 15.100 1.793 7.748 1.00 80.12 102 PRO A O 1
ATOM 783 N N . LEU A 1 103 ? 13.630 0.218 7.085 1.00 90.56 103 LEU A N 1
ATOM 784 C CA . LEU A 1 103 ? 12.649 0.546 8.114 1.00 90.56 103 LEU A CA 1
ATOM 785 C C . LEU A 1 103 ? 13.240 0.314 9.522 1.00 90.56 103 LEU A C 1
ATOM 787 O O . LEU A 1 103 ? 14.129 -0.534 9.690 1.00 90.56 103 LEU A O 1
ATOM 791 N N . PRO A 1 104 ? 12.753 1.027 10.547 1.00 92.88 104 PRO A N 1
ATOM 792 C CA . PRO A 1 104 ? 13.090 0.720 11.932 1.00 92.88 104 PRO A CA 1
ATOM 793 C C . PRO A 1 104 ? 12.764 -0.736 12.287 1.00 92.88 104 PRO A C 1
ATOM 795 O O . PRO A 1 104 ? 11.817 -1.319 11.759 1.00 92.88 104 PRO A O 1
ATOM 798 N N . SER A 1 105 ? 13.547 -1.348 13.178 1.00 93.94 105 SER A N 1
ATOM 799 C CA . SER A 1 105 ? 13.421 -2.780 13.498 1.00 93.94 105 SER A CA 1
ATOM 800 C C . SER A 1 105 ? 12.051 -3.167 14.058 1.00 93.94 105 SER A C 1
ATOM 802 O O . SER A 1 105 ? 11.630 -4.302 13.858 1.00 93.94 105 SER A O 1
ATOM 804 N N . HIS A 1 106 ? 11.343 -2.244 14.714 1.00 94.25 106 HIS A N 1
ATOM 805 C CA . HIS A 1 106 ? 9.989 -2.450 15.238 1.00 94.25 106 HIS A CA 1
ATOM 806 C C . HIS A 1 106 ? 8.887 -2.422 14.171 1.00 94.25 106 HIS A C 1
ATOM 808 O O . HIS A 1 106 ? 7.758 -2.785 14.479 1.00 94.25 106 HIS A O 1
ATOM 814 N N . ALA A 1 107 ? 9.197 -2.012 12.939 1.00 95.06 107 ALA A N 1
ATOM 815 C CA . ALA A 1 107 ? 8.242 -1.865 11.838 1.00 95.06 107 ALA A CA 1
ATOM 816 C C . ALA A 1 107 ? 8.597 -2.749 10.627 1.00 95.06 107 ALA A C 1
ATOM 818 O O . ALA A 1 107 ? 8.319 -2.400 9.479 1.00 95.06 107 ALA A O 1
ATOM 819 N N . ARG A 1 108 ? 9.262 -3.888 10.865 1.00 94.06 108 ARG A N 1
ATOM 820 C CA . ARG A 1 108 ? 9.721 -4.822 9.823 1.00 94.06 108 ARG A CA 1
ATOM 821 C C . ARG A 1 108 ? 9.220 -6.241 10.058 1.00 94.06 108 ARG A C 1
ATOM 823 O O . ARG A 1 108 ? 8.937 -6.605 11.198 1.00 94.06 108 ARG A O 1
ATOM 830 N N . PRO A 1 109 ? 9.155 -7.083 9.010 1.00 94.44 109 PRO A N 1
ATOM 831 C CA . PRO A 1 109 ? 8.776 -8.484 9.171 1.00 94.44 109 PRO A CA 1
ATOM 832 C C . PRO A 1 109 ? 9.644 -9.186 10.226 1.00 94.44 109 PRO A C 1
ATOM 834 O O . PRO A 1 109 ? 10.870 -9.103 10.182 1.00 94.44 109 PRO A O 1
ATOM 837 N N . GLY A 1 110 ? 8.991 -9.844 11.188 1.00 94.06 110 GLY A N 1
ATOM 838 C CA . GLY A 1 110 ? 9.616 -10.406 12.394 1.00 94.06 110 GLY A CA 1
ATOM 839 C C . GLY A 1 110 ? 9.386 -9.582 13.668 1.00 94.06 110 GLY A C 1
ATOM 840 O O . GLY A 1 110 ? 9.498 -10.129 14.764 1.00 94.06 110 GLY A O 1
ATOM 841 N N . ALA A 1 111 ? 9.011 -8.306 13.547 1.00 96.44 111 ALA A N 1
ATOM 842 C CA . ALA A 1 111 ? 8.548 -7.497 14.670 1.00 96.44 111 ALA A CA 1
ATOM 843 C C . ALA A 1 111 ? 7.140 -7.930 15.133 1.00 96.44 111 ALA A C 1
ATOM 845 O O . ALA A 1 111 ? 6.362 -8.457 14.328 1.00 96.44 111 ALA A O 1
ATOM 846 N N . PRO A 1 112 ? 6.785 -7.714 16.416 1.00 96.94 112 PRO A N 1
ATOM 847 C CA . PRO A 1 112 ? 5.454 -8.027 16.929 1.00 96.94 112 PRO A CA 1
ATOM 848 C C . PRO A 1 112 ? 4.359 -7.206 16.236 1.00 96.94 112 PRO A C 1
ATOM 850 O O . PRO A 1 112 ? 4.619 -6.179 15.606 1.00 96.94 112 PRO A O 1
ATOM 853 N N . ALA A 1 113 ? 3.114 -7.666 16.370 1.00 96.38 113 ALA A N 1
ATOM 854 C CA . ALA A 1 113 ? 1.958 -6.900 15.927 1.00 96.38 113 ALA A CA 1
ATOM 855 C C . ALA A 1 113 ? 1.833 -5.617 16.767 1.00 96.38 113 ALA A C 1
ATOM 857 O O . ALA A 1 113 ? 1.922 -5.696 17.997 1.00 96.38 113 ALA A O 1
ATOM 858 N N . PRO A 1 114 ? 1.608 -4.450 16.148 1.00 96.50 114 PRO A N 1
ATOM 859 C CA . PRO A 1 114 ? 1.385 -3.224 16.898 1.00 96.50 114 PRO A CA 1
ATOM 860 C C . PRO A 1 114 ? 0.036 -3.270 17.629 1.00 96.50 114 PRO A C 1
ATOM 862 O O . PRO A 1 114 ? -0.992 -3.610 17.042 1.00 96.50 114 PRO A O 1
ATOM 865 N N . ALA A 1 115 ? 0.025 -2.877 18.905 1.00 96.31 115 ALA A N 1
ATOM 866 C CA . ALA A 1 115 ? -1.164 -2.946 19.763 1.00 96.31 115 ALA A CA 1
ATOM 867 C C . ALA A 1 115 ? -2.306 -2.005 19.330 1.00 96.31 115 ALA A C 1
ATOM 869 O O . ALA A 1 115 ? -3.458 -2.204 19.712 1.00 96.31 115 ALA A O 1
ATOM 870 N N . TRP A 1 116 ? -2.000 -0.980 18.532 1.00 95.88 116 TRP A N 1
ATOM 871 C CA . TRP A 1 116 ? -2.971 -0.012 18.022 1.00 95.88 116 TRP A CA 1
ATOM 872 C C . TRP A 1 116 ? -3.722 -0.483 16.762 1.00 95.88 116 TRP A C 1
ATOM 874 O O . TRP A 1 116 ? -4.651 0.198 16.318 1.00 95.88 116 TRP A O 1
ATOM 884 N N . ILE A 1 117 ? -3.377 -1.647 16.193 1.00 97.62 117 ILE A N 1
ATOM 885 C CA . ILE A 1 117 ? -4.193 -2.303 15.160 1.00 97.62 117 ILE A CA 1
ATOM 886 C C . ILE A 1 117 ? -5.189 -3.238 15.832 1.00 97.62 117 ILE A C 1
ATOM 888 O O . ILE A 1 117 ? -4.829 -4.121 16.604 1.00 97.62 117 ILE A O 1
ATOM 892 N N . THR A 1 118 ? -6.457 -3.057 15.490 1.00 97.00 118 THR A N 1
ATOM 893 C CA . THR A 1 118 ? -7.585 -3.829 16.017 1.00 97.00 118 THR A CA 1
ATOM 894 C C . THR A 1 118 ? -8.441 -4.360 14.869 1.00 97.00 118 THR A C 1
ATOM 896 O O . THR A 1 118 ? -8.288 -3.869 13.748 1.00 97.00 118 THR A O 1
ATOM 899 N N . PRO A 1 119 ? -9.352 -5.320 15.107 1.00 96.75 119 PRO A N 1
ATOM 900 C CA . PRO A 1 119 ? -10.271 -5.815 14.078 1.00 96.75 119 PRO A CA 1
ATOM 901 C C . PRO A 1 119 ? -11.077 -4.716 13.364 1.00 96.75 119 PRO A C 1
ATOM 903 O O . PRO A 1 119 ? -11.362 -4.841 12.179 1.00 96.75 119 PRO A O 1
ATOM 906 N N . GLU A 1 120 ? -11.397 -3.618 14.054 1.00 97.75 120 GLU A N 1
ATOM 907 C CA . GLU A 1 120 ? -12.160 -2.482 13.518 1.00 97.75 120 GLU A CA 1
ATOM 908 C C . GLU A 1 120 ? -11.280 -1.438 12.807 1.00 97.75 120 GLU A C 1
ATOM 910 O O . GLU A 1 120 ? -11.775 -0.387 12.385 1.00 97.75 120 GLU A O 1
ATOM 915 N N . SER A 1 121 ? -9.967 -1.671 12.723 1.00 98.44 121 SER A N 1
ATOM 916 C CA . SER A 1 121 ? -9.028 -0.754 12.083 1.00 98.44 121 SER A CA 1
ATOM 917 C C . SER A 1 121 ? -9.042 -0.931 10.568 1.00 98.44 121 SER A C 1
ATOM 919 O O . SER A 1 121 ? -8.854 -2.031 10.057 1.00 98.44 121 SER A O 1
ATOM 921 N N . TRP A 1 122 ? -9.145 0.175 9.840 1.00 98.62 122 TRP A N 1
ATOM 922 C CA . TRP A 1 122 ? -8.641 0.260 8.477 1.00 98.62 122 TRP A CA 1
ATOM 923 C C . TRP A 1 122 ? -7.253 0.885 8.502 1.00 98.62 122 TRP A C 1
ATOM 925 O O . TRP A 1 122 ? -7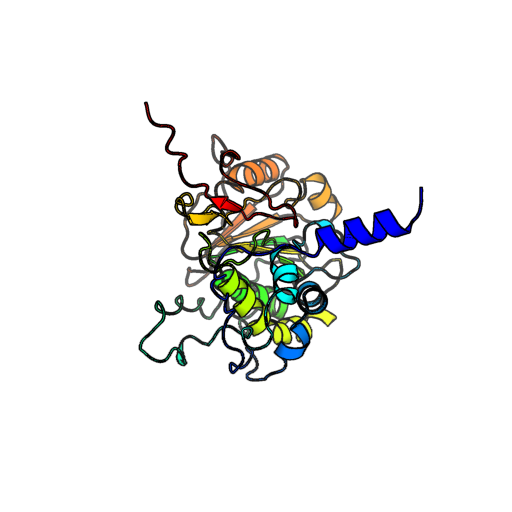.077 2.024 8.928 1.00 98.62 122 TRP A O 1
ATOM 935 N N . VAL A 1 123 ? -6.251 0.116 8.093 1.00 98.62 123 VAL A N 1
ATOM 936 C CA . VAL A 1 123 ? -4.856 0.543 8.115 1.00 98.62 123 VAL A CA 1
ATOM 937 C C . VAL A 1 123 ? -4.500 1.154 6.767 1.00 98.62 123 VAL A C 1
ATOM 939 O O . VAL A 1 123 ? -4.692 0.533 5.723 1.00 98.62 123 VAL A O 1
ATOM 942 N N . PHE A 1 124 ? -3.973 2.371 6.792 1.00 97.75 124 PHE A N 1
ATOM 943 C CA . PHE A 1 124 ? -3.578 3.126 5.613 1.00 97.75 124 PHE A CA 1
ATOM 944 C C . PHE A 1 124 ? -2.070 3.360 5.663 1.00 97.75 124 PHE A C 1
ATOM 946 O O . PHE A 1 124 ? -1.588 4.224 6.390 1.00 97.75 124 PHE A O 1
ATOM 953 N N . LEU A 1 125 ? -1.320 2.538 4.937 1.00 98.00 125 LEU A N 1
ATOM 954 C CA . LEU A 1 125 ? 0.136 2.514 4.941 1.00 98.00 125 LEU A CA 1
ATOM 955 C C . LEU A 1 125 ? 0.677 3.396 3.817 1.00 98.00 125 LEU A C 1
ATOM 957 O O . LEU A 1 125 ? 0.682 2.982 2.658 1.00 98.00 125 LEU A O 1
ATOM 961 N N . ASP A 1 126 ? 1.124 4.602 4.165 1.00 96.69 126 ASP A N 1
ATOM 962 C CA . ASP A 1 126 ? 1.551 5.626 3.211 1.00 96.69 126 ASP A CA 1
ATOM 963 C C . ASP A 1 126 ? 3.049 5.939 3.351 1.00 96.69 126 ASP A C 1
ATOM 965 O O . ASP A 1 126 ? 3.477 6.908 3.986 1.00 96.69 126 ASP A O 1
ATOM 969 N N . LEU A 1 127 ? 3.875 5.059 2.783 1.00 95.50 127 LEU A N 1
ATOM 970 C CA . LEU A 1 127 ? 5.336 5.119 2.872 1.00 95.50 127 LEU A CA 1
ATOM 971 C C . LEU A 1 127 ? 5.966 5.230 1.480 1.00 95.50 127 LEU A C 1
ATOM 973 O O . LEU A 1 127 ? 5.344 4.876 0.482 1.00 95.50 127 LEU A O 1
ATOM 977 N N . PRO A 1 128 ? 7.222 5.695 1.376 1.00 93.06 128 PRO A N 1
ATOM 978 C CA . PRO A 1 128 ? 7.858 5.853 0.078 1.00 93.06 128 PRO A CA 1
ATOM 979 C C . PRO A 1 128 ? 8.227 4.502 -0.552 1.00 93.06 128 PRO A C 1
ATOM 981 O O . PRO A 1 128 ? 9.076 3.770 -0.028 1.00 93.06 128 PRO A O 1
ATOM 984 N N . GLY A 1 129 ? 7.656 4.230 -1.726 1.00 92.06 129 GLY A N 1
ATOM 985 C CA . GLY A 1 129 ? 8.045 3.149 -2.633 1.00 92.06 129 GLY A CA 1
ATOM 986 C C . GLY A 1 129 ? 8.228 1.780 -1.950 1.00 92.06 129 GLY A C 1
ATOM 987 O O . GLY A 1 129 ? 7.302 1.300 -1.294 1.00 92.06 129 GLY A O 1
ATOM 988 N N . PRO A 1 130 ? 9.412 1.137 -2.058 1.00 94.69 130 PRO A N 1
ATOM 989 C CA . PRO A 1 130 ? 9.676 -0.175 -1.453 1.00 94.69 130 PRO A CA 1
ATOM 990 C C . PRO A 1 130 ? 9.377 -0.272 0.052 1.00 94.69 130 PRO A C 1
ATOM 992 O O . PRO A 1 130 ? 8.955 -1.320 0.537 1.00 94.69 130 PRO A O 1
ATOM 995 N N . ARG A 1 131 ? 9.530 0.818 0.816 1.00 94.75 131 ARG A N 1
ATOM 996 C CA . ARG A 1 131 ? 9.263 0.783 2.263 1.00 94.75 131 ARG A CA 1
ATOM 997 C C . ARG A 1 131 ? 7.791 0.505 2.577 1.00 94.75 131 ARG A C 1
ATOM 999 O O . ARG A 1 131 ? 7.511 -0.151 3.576 1.00 94.75 131 ARG A O 1
ATOM 1006 N N . ALA A 1 132 ? 6.861 0.942 1.724 1.00 96.94 132 ALA A N 1
ATOM 1007 C CA . ALA A 1 132 ? 5.446 0.606 1.879 1.00 96.94 132 ALA A CA 1
ATOM 1008 C C . ALA A 1 132 ? 5.207 -0.900 1.736 1.00 96.94 132 ALA A C 1
ATOM 1010 O O . ALA A 1 132 ? 4.438 -1.486 2.489 1.00 96.94 132 ALA A O 1
ATOM 1011 N N . VAL A 1 133 ? 5.910 -1.560 0.820 1.00 98.06 133 VAL A N 1
ATOM 1012 C CA . VAL A 1 133 ? 5.769 -3.004 0.618 1.00 98.06 133 VAL A CA 1
ATOM 1013 C C . VAL A 1 133 ? 6.383 -3.793 1.778 1.00 98.06 133 VAL A C 1
ATOM 1015 O O . VAL A 1 133 ? 5.757 -4.727 2.276 1.00 98.06 133 VAL A O 1
ATOM 1018 N N . GLU A 1 134 ? 7.567 -3.403 2.261 1.00 97.44 134 GLU A N 1
ATOM 1019 C CA . GLU A 1 134 ? 8.206 -4.062 3.409 1.00 97.44 134 GLU A CA 1
ATOM 1020 C C . GLU A 1 134 ? 7.363 -3.947 4.690 1.00 97.44 134 GLU A C 1
ATOM 1022 O O . GLU A 1 134 ? 7.116 -4.954 5.361 1.00 97.44 134 GLU A O 1
ATOM 1027 N N . ALA A 1 135 ? 6.868 -2.747 5.010 1.00 98.00 135 ALA A N 1
ATOM 1028 C CA . ALA A 1 135 ? 5.950 -2.557 6.133 1.00 98.00 135 ALA A CA 1
ATOM 1029 C C . ALA A 1 135 ? 4.613 -3.283 5.894 1.00 98.00 135 ALA A C 1
ATOM 1031 O O . ALA A 1 135 ? 4.024 -3.824 6.828 1.00 98.00 135 ALA A O 1
ATOM 1032 N N . GLY A 1 136 ? 4.158 -3.377 4.643 1.00 98.62 136 GLY A N 1
ATOM 1033 C CA . GLY A 1 136 ? 2.972 -4.145 4.284 1.00 98.62 136 GLY A CA 1
ATOM 1034 C C . GLY A 1 136 ? 3.130 -5.623 4.634 1.00 98.62 136 GLY A C 1
ATOM 1035 O O . GLY A 1 136 ? 2.278 -6.196 5.311 1.00 98.62 136 GLY A O 1
ATOM 1036 N N . ALA A 1 137 ? 4.265 -6.225 4.271 1.00 98.62 137 ALA A N 1
ATOM 1037 C CA . ALA A 1 137 ? 4.587 -7.603 4.635 1.00 98.62 137 ALA A CA 1
ATOM 1038 C C . ALA A 1 137 ? 4.626 -7.807 6.159 1.00 98.62 137 ALA A C 1
ATOM 1040 O O . ALA A 1 137 ? 4.175 -8.841 6.657 1.00 98.62 137 ALA A O 1
ATOM 1041 N N . TRP A 1 138 ? 5.115 -6.823 6.920 1.00 98.44 138 TRP A N 1
ATOM 1042 C CA . TRP A 1 138 ? 5.099 -6.871 8.384 1.00 98.44 138 TRP A CA 1
ATOM 1043 C C . TRP A 1 138 ? 3.668 -6.919 8.922 1.00 98.44 138 TRP A C 1
ATOM 1045 O O . TRP A 1 138 ? 3.328 -7.809 9.696 1.00 98.44 138 TRP A O 1
ATOM 1055 N N . LEU A 1 139 ? 2.804 -6.019 8.464 1.00 98.75 139 LEU A N 1
ATOM 1056 C CA . LEU A 1 139 ? 1.434 -5.914 8.960 1.00 98.75 139 LEU A CA 1
ATOM 1057 C C . LEU A 1 139 ? 0.565 -7.109 8.552 1.00 98.75 139 LEU A C 1
ATOM 1059 O O . LEU A 1 139 ? -0.259 -7.574 9.341 1.00 98.75 139 LEU A O 1
ATOM 1063 N N . VAL A 1 140 ? 0.791 -7.672 7.364 1.00 98.69 140 VAL A N 1
ATOM 1064 C CA . VAL A 1 140 ? 0.151 -8.930 6.960 1.00 98.69 140 VAL A CA 1
ATOM 1065 C C . VAL A 1 140 ? 0.611 -10.084 7.857 1.00 98.69 140 VAL A C 1
ATOM 1067 O O . VAL A 1 140 ? -0.207 -10.854 8.360 1.00 98.69 140 VAL A O 1
ATOM 1070 N N . THR A 1 141 ? 1.921 -10.220 8.088 1.00 98.44 141 THR A N 1
ATOM 1071 C CA . THR A 1 141 ? 2.472 -11.373 8.822 1.00 98.44 141 THR A CA 1
ATOM 1072 C C . THR A 1 141 ? 2.199 -11.322 10.323 1.00 98.44 141 THR A C 1
ATOM 1074 O O . THR A 1 141 ? 1.862 -12.364 10.901 1.00 98.44 141 THR A O 1
ATOM 1077 N N . ALA A 1 142 ? 2.331 -10.144 10.935 1.00 98.00 142 ALA A N 1
ATOM 1078 C CA . ALA A 1 142 ? 2.230 -9.939 12.374 1.00 98.00 142 ALA A CA 1
ATOM 1079 C C . ALA A 1 142 ? 0.801 -9.599 12.817 1.00 98.00 142 ALA A C 1
ATOM 1081 O O . ALA A 1 142 ? 0.295 -10.229 13.741 1.00 98.00 142 ALA A O 1
ATOM 1082 N N . ALA A 1 143 ? 0.135 -8.650 12.149 1.00 97.81 143 ALA A N 1
ATOM 1083 C CA . ALA A 1 143 ? -1.194 -8.169 12.541 1.00 97.81 143 ALA A CA 1
ATOM 1084 C C . ALA A 1 143 ? -2.355 -8.858 11.800 1.00 97.81 143 ALA A C 1
ATOM 1086 O O . ALA A 1 143 ? -3.514 -8.590 12.106 1.00 97.81 143 ALA A O 1
ATOM 1087 N N . GLY A 1 144 ? -2.075 -9.737 10.829 1.00 98.00 144 GLY A N 1
ATOM 1088 C CA . GLY A 1 144 ? -3.118 -10.457 10.090 1.00 98.00 144 GLY A CA 1
ATOM 1089 C C . GLY A 1 144 ? -4.003 -9.542 9.243 1.00 98.00 144 GLY A C 1
ATOM 1090 O O . GLY A 1 144 ? -5.177 -9.854 9.026 1.00 98.00 144 GLY A O 1
ATOM 1091 N N . CYS A 1 145 ? -3.459 -8.407 8.793 1.00 98.56 145 CYS A N 1
ATOM 1092 C CA . CYS A 1 145 ? -4.170 -7.492 7.910 1.00 98.56 145 CYS A CA 1
ATOM 1093 C C . CYS A 1 145 ? -4.261 -8.074 6.493 1.00 98.56 145 CYS A C 1
ATOM 1095 O O . CYS A 1 145 ? -3.316 -8.705 6.018 1.00 98.56 145 CYS A O 1
ATOM 1097 N N . GLN A 1 146 ? -5.373 -7.836 5.799 1.00 97.94 146 GLN A N 1
ATOM 1098 C CA . GLN A 1 146 ? -5.518 -8.215 4.393 1.00 97.94 146 GLN A CA 1
ATOM 1099 C C . GLN A 1 146 ? -5.048 -7.071 3.478 1.00 97.94 146 GLN A C 1
ATOM 1101 O O . GLN A 1 146 ? -5.546 -5.950 3.614 1.00 97.94 146 GLN A O 1
ATOM 1106 N N . PRO A 1 147 ? -4.082 -7.312 2.575 1.00 98.69 147 PRO A N 1
ATOM 1107 C CA . PRO A 1 147 ? -3.487 -6.251 1.774 1.00 98.69 147 PRO A CA 1
ATOM 1108 C C . PRO A 1 147 ? -4.414 -5.796 0.641 1.00 98.69 147 PRO A C 1
ATOM 1110 O O . PRO A 1 147 ? -5.133 -6.587 0.038 1.00 98.69 147 PRO A O 1
ATOM 1113 N N . VAL A 1 148 ? -4.357 -4.502 0.342 1.00 98.69 148 VAL A N 1
ATOM 1114 C CA . VAL A 1 148 ? -4.942 -3.837 -0.823 1.00 98.69 148 VAL A CA 1
ATOM 1115 C C . VAL A 1 148 ? -3.882 -2.898 -1.372 1.00 98.69 148 VAL A C 1
ATOM 1117 O O . VAL A 1 148 ? -3.685 -1.792 -0.868 1.00 98.69 148 VAL A O 1
ATOM 1120 N N . CYS A 1 149 ? -3.156 -3.330 -2.400 1.00 98.62 149 CYS A N 1
ATOM 1121 C CA . CYS A 1 149 ? -2.238 -2.428 -3.090 1.00 98.62 149 CYS A CA 1
ATOM 1122 C C . CYS A 1 149 ? -3.013 -1.435 -3.956 1.00 98.62 149 CYS A C 1
ATOM 1124 O O . CYS A 1 149 ? -3.866 -1.839 -4.750 1.00 98.62 149 CYS A O 1
ATOM 1126 N N . THR A 1 150 ? -2.666 -0.156 -3.833 1.00 98.12 150 THR A N 1
ATOM 1127 C CA . THR A 1 150 ? -3.298 0.961 -4.553 1.00 98.12 150 THR A CA 1
ATOM 1128 C C . THR A 1 150 ? -2.389 1.567 -5.625 1.00 98.12 150 THR A C 1
ATOM 1130 O O . THR A 1 150 ? -2.630 2.672 -6.105 1.00 98.12 150 THR A O 1
ATOM 1133 N N . PHE A 1 151 ? -1.329 0.848 -6.010 1.00 97.62 151 PHE A N 1
ATOM 1134 C CA . PHE A 1 151 ? -0.370 1.268 -7.030 1.00 97.62 151 PHE A CA 1
ATOM 1135 C C . PHE A 1 151 ? -1.021 1.289 -8.425 1.00 97.62 151 PHE A C 1
ATOM 1137 O O . PHE A 1 151 ? -0.996 0.302 -9.163 1.00 97.62 151 PHE A O 1
ATOM 1144 N N . ASP A 1 152 ? -1.627 2.422 -8.783 1.00 96.38 152 ASP A N 1
ATOM 1145 C CA . ASP A 1 152 ? -2.353 2.612 -10.046 1.00 96.38 152 ASP A CA 1
ATOM 1146 C C . ASP A 1 152 ? -1.448 3.147 -11.171 1.00 96.38 152 ASP A C 1
ATOM 1148 O O . ASP A 1 152 ? -1.901 3.859 -12.063 1.00 96.38 152 ASP A O 1
ATOM 1152 N N . ASN A 1 153 ? -0.147 2.849 -11.135 1.00 94.31 153 ASN A N 1
ATOM 1153 C CA . ASN A 1 153 ? 0.841 3.366 -12.078 1.00 94.31 153 ASN A CA 1
ATOM 1154 C C . ASN A 1 153 ? 1.558 2.277 -12.883 1.00 94.31 153 ASN A C 1
ATOM 1156 O O . ASN A 1 153 ? 1.833 1.182 -12.396 1.00 94.31 153 ASN A O 1
ATOM 1160 N N . TRP A 1 154 ? 1.917 2.617 -14.123 1.00 93.94 154 TRP A N 1
ATOM 1161 C CA . TRP A 1 154 ? 2.756 1.771 -14.971 1.00 93.94 154 TRP A CA 1
ATOM 1162 C C . TRP A 1 154 ? 4.252 2.019 -14.716 1.00 93.94 154 TRP A C 1
ATOM 1164 O O . TRP A 1 154 ? 4.684 3.179 -14.656 1.00 93.94 154 TRP A O 1
ATOM 1174 N N . PRO A 1 155 ? 5.077 0.964 -14.602 1.00 94.31 155 PRO A N 1
ATOM 1175 C CA . PRO A 1 155 ? 6.522 1.119 -14.563 1.00 94.31 155 PRO A CA 1
ATOM 1176 C C . PRO A 1 155 ? 7.051 1.495 -15.953 1.00 94.31 155 PRO A C 1
ATOM 1178 O O . PRO A 1 155 ? 6.581 0.995 -16.975 1.00 94.31 155 PRO A O 1
ATOM 1181 N N . HIS A 1 156 ? 8.044 2.384 -15.992 1.00 93.50 156 HIS A N 1
ATOM 1182 C CA . HIS A 1 156 ? 8.663 2.851 -17.231 1.00 93.50 156 HIS A CA 1
ATOM 1183 C C . HIS A 1 156 ? 10.123 3.254 -16.970 1.00 93.50 156 HIS A C 1
ATOM 1185 O O . HIS A 1 156 ? 10.388 3.863 -15.935 1.00 93.50 156 HIS A O 1
ATOM 1191 N N . PRO A 1 157 ? 11.076 2.971 -17.883 1.00 92.06 157 PRO A N 1
ATOM 1192 C CA . PRO A 1 157 ? 12.498 3.281 -17.674 1.00 92.06 157 PRO A CA 1
ATOM 1193 C C . PRO A 1 157 ? 12.777 4.780 -17.497 1.00 92.06 157 PRO A C 1
ATOM 1195 O O . PRO A 1 157 ? 13.720 5.152 -16.809 1.00 92.06 157 PRO A O 1
ATOM 1198 N N . ASP A 1 158 ? 11.939 5.624 -18.099 1.00 92.44 158 ASP A N 1
ATOM 1199 C CA . ASP A 1 158 ? 11.976 7.088 -17.976 1.00 92.44 158 ASP A CA 1
ATOM 1200 C C . ASP A 1 158 ? 10.798 7.624 -17.134 1.00 92.44 158 ASP A C 1
ATOM 1202 O O . ASP A 1 158 ? 10.306 8.728 -17.364 1.00 92.44 158 ASP A O 1
ATOM 1206 N N . GLY A 1 159 ? 10.279 6.805 -16.213 1.00 92.62 159 GLY A N 1
ATOM 1207 C CA . GLY A 1 159 ? 9.168 7.154 -15.330 1.00 92.62 159 GLY A CA 1
ATOM 1208 C C . GLY A 1 159 ? 9.524 8.259 -14.333 1.00 92.62 159 GLY A C 1
ATOM 1209 O O . GLY A 1 159 ? 10.609 8.258 -13.752 1.00 92.62 159 GLY A O 1
ATOM 1210 N N . VAL A 1 160 ? 8.589 9.179 -14.080 1.00 93.62 160 VAL A N 1
ATOM 1211 C CA . VAL A 1 160 ? 8.721 10.167 -12.991 1.00 93.62 160 VAL A CA 1
ATOM 1212 C C . VAL A 1 160 ? 8.803 9.469 -11.628 1.00 93.62 160 VAL A C 1
ATOM 1214 O O . VAL A 1 160 ? 9.580 9.877 -10.763 1.00 93.62 160 VAL A O 1
ATOM 1217 N N . LEU A 1 161 ? 8.020 8.405 -11.448 1.00 94.50 161 LEU A N 1
ATOM 1218 C CA . LEU A 1 161 ? 8.062 7.494 -10.311 1.00 94.50 161 LEU A CA 1
ATOM 1219 C C . LEU A 1 161 ? 8.770 6.192 -10.687 1.00 94.50 161 LEU A C 1
ATOM 1221 O O . LEU A 1 161 ? 8.586 5.657 -11.783 1.00 94.50 161 LEU A O 1
ATOM 1225 N N . ARG A 1 162 ? 9.513 5.637 -9.728 1.00 94.69 162 ARG A N 1
ATOM 1226 C CA . ARG A 1 162 ? 10.257 4.377 -9.862 1.00 94.69 162 ARG A CA 1
ATOM 1227 C C . ARG A 1 162 ? 9.387 3.174 -9.480 1.00 94.69 162 ARG A C 1
ATOM 1229 O O . ARG A 1 162 ? 9.641 2.490 -8.491 1.00 94.69 162 ARG A O 1
ATOM 1236 N N . ALA A 1 163 ? 8.308 2.944 -10.226 1.00 95.50 163 ALA A N 1
ATOM 1237 C CA . ALA A 1 163 ? 7.338 1.887 -9.914 1.00 95.50 163 ALA A CA 1
ATOM 1238 C C . ALA A 1 163 ? 7.945 0.470 -9.991 1.00 95.50 163 ALA A C 1
ATOM 1240 O O . ALA A 1 163 ? 7.502 -0.445 -9.301 1.00 95.50 163 ALA A O 1
ATOM 1241 N N . GLU A 1 164 ? 9.003 0.288 -10.782 1.00 95.69 164 GLU A N 1
ATOM 1242 C CA . GLU A 1 164 ? 9.765 -0.956 -10.854 1.00 95.69 164 GLU A CA 1
ATOM 1243 C C . GLU A 1 164 ? 10.442 -1.332 -9.530 1.00 95.69 164 GLU A C 1
ATOM 1245 O O . GLU A 1 164 ? 10.645 -2.515 -9.269 1.00 95.69 164 GLU A O 1
ATOM 1250 N N . GLU A 1 165 ? 10.762 -0.357 -8.673 1.00 95.88 165 GLU A N 1
ATOM 1251 C CA . GLU A 1 165 ? 11.325 -0.628 -7.346 1.00 95.88 165 GLU A CA 1
ATOM 1252 C C . GLU A 1 165 ? 10.257 -1.229 -6.422 1.00 95.88 165 GLU A C 1
ATOM 1254 O O . GLU A 1 165 ? 10.536 -2.176 -5.689 1.00 95.88 165 GLU A O 1
ATOM 1259 N N . ILE A 1 166 ? 9.014 -0.739 -6.513 1.00 97.44 166 ILE A N 1
ATOM 1260 C CA . ILE A 1 166 ? 7.859 -1.297 -5.795 1.00 97.44 166 ILE A CA 1
ATOM 1261 C C . ILE A 1 166 ? 7.590 -2.724 -6.280 1.00 97.44 166 ILE A C 1
ATOM 1263 O O . ILE A 1 166 ? 7.453 -3.631 -5.465 1.00 97.44 166 ILE A O 1
ATOM 1267 N N . LEU A 1 167 ? 7.570 -2.948 -7.599 1.00 97.88 167 LEU A N 1
ATOM 1268 C CA . LEU A 1 167 ? 7.337 -4.276 -8.173 1.00 97.88 167 LEU A CA 1
ATOM 1269 C C . LEU A 1 167 ? 8.421 -5.288 -7.765 1.00 97.88 167 LEU A C 1
ATOM 1271 O O . LEU A 1 167 ? 8.109 -6.427 -7.414 1.00 97.88 167 LEU A O 1
ATOM 1275 N N . ALA A 1 168 ? 9.688 -4.868 -7.746 1.00 97.94 168 ALA A N 1
ATOM 1276 C CA . ALA A 1 168 ? 10.795 -5.694 -7.269 1.00 97.94 168 ALA A CA 1
ATOM 1277 C C . ALA A 1 168 ? 10.651 -6.048 -5.777 1.00 97.94 168 ALA A C 1
ATOM 1279 O O . ALA A 1 168 ? 10.945 -7.171 -5.362 1.00 97.94 168 ALA A O 1
ATOM 1280 N N . GLU A 1 169 ? 10.174 -5.110 -4.962 1.00 97.81 169 GLU A N 1
ATOM 1281 C CA . GLU A 1 169 ? 9.949 -5.331 -3.535 1.00 97.81 169 GLU A CA 1
ATOM 1282 C C . GLU A 1 169 ? 8.729 -6.233 -3.268 1.00 97.81 169 GLU A C 1
ATOM 1284 O O . GLU A 1 169 ? 8.782 -7.091 -2.383 1.00 97.81 169 GLU A O 1
ATOM 1289 N N . LEU A 1 170 ? 7.665 -6.128 -4.077 1.00 98.62 170 LEU A N 1
ATOM 1290 C CA . LEU A 1 170 ? 6.511 -7.041 -4.029 1.00 98.62 170 LEU A CA 1
ATOM 1291 C C . LEU A 1 170 ? 6.958 -8.486 -4.279 1.00 98.62 170 LEU A C 1
ATOM 1293 O O . LEU A 1 170 ? 6.546 -9.391 -3.551 1.00 98.62 170 LEU A O 1
ATOM 1297 N N . LEU A 1 171 ? 7.844 -8.700 -5.260 1.00 98.50 171 LEU A N 1
ATOM 1298 C CA . LEU A 1 171 ? 8.454 -10.006 -5.533 1.00 98.50 171 LEU A CA 1
ATOM 1299 C C . LEU A 1 171 ? 9.343 -10.483 -4.380 1.00 98.50 171 LEU A C 1
ATOM 1301 O O . LEU A 1 171 ? 9.310 -11.667 -4.039 1.00 98.50 171 LEU A O 1
ATOM 1305 N N . ARG A 1 172 ? 10.112 -9.578 -3.757 1.00 97.81 172 ARG A N 1
ATOM 1306 C CA . ARG A 1 172 ? 10.977 -9.906 -2.612 1.00 97.81 172 ARG A CA 1
ATOM 1307 C C . ARG A 1 172 ? 10.186 -10.500 -1.453 1.00 97.81 172 ARG A C 1
ATOM 1309 O O . ARG A 1 172 ? 10.657 -11.442 -0.825 1.00 97.81 172 ARG A O 1
ATOM 1316 N N . TRP A 1 173 ? 8.996 -9.982 -1.179 1.00 98.25 173 TRP A N 1
ATOM 1317 C CA . TRP A 1 173 ? 8.175 -10.406 -0.042 1.00 98.25 173 TRP A CA 1
ATOM 1318 C C . TRP A 1 173 ? 7.050 -11.384 -0.395 1.00 98.25 173 TRP A C 1
ATOM 1320 O O . TRP A 1 173 ? 6.345 -11.837 0.506 1.00 98.25 173 TRP A O 1
ATOM 1330 N N . ALA A 1 174 ? 6.888 -11.752 -1.669 1.00 98.62 174 ALA A N 1
ATOM 1331 C CA . ALA A 1 174 ? 5.767 -12.573 -2.124 1.00 98.62 174 ALA A CA 1
ATOM 1332 C C . ALA A 1 174 ? 5.663 -13.924 -1.392 1.00 98.62 174 ALA A C 1
ATOM 1334 O O . ALA A 1 174 ? 4.570 -14.328 -1.009 1.00 98.62 174 ALA A O 1
ATOM 1335 N N . THR A 1 175 ? 6.780 -14.615 -1.139 1.00 98.50 175 THR A N 1
ATOM 1336 C CA . THR A 1 175 ? 6.771 -15.888 -0.392 1.00 98.50 175 THR A CA 1
ATOM 1337 C C . THR A 1 175 ? 6.344 -15.699 1.060 1.00 98.50 175 THR A C 1
ATOM 1339 O O . THR A 1 175 ? 5.449 -16.392 1.532 1.00 98.50 175 THR A O 1
ATOM 1342 N N . THR A 1 176 ? 6.901 -14.696 1.735 1.00 98.31 176 THR A N 1
ATOM 1343 C CA . THR A 1 176 ? 6.549 -14.338 3.113 1.00 98.31 176 THR A CA 1
ATOM 1344 C C . THR A 1 176 ? 5.062 -14.003 3.268 1.00 98.31 176 THR A C 1
ATOM 1346 O O . THR A 1 176 ? 4.418 -14.451 4.217 1.00 98.31 176 THR A O 1
ATOM 1349 N N . VAL A 1 177 ? 4.499 -13.223 2.341 1.00 98.62 177 VAL A N 1
ATOM 1350 C CA . VAL A 1 177 ? 3.071 -12.864 2.353 1.00 98.62 177 VAL A CA 1
ATOM 1351 C C . VAL A 1 177 ? 2.200 -14.075 2.021 1.00 98.62 177 VAL A C 1
ATOM 1353 O O . VAL A 1 177 ? 1.184 -14.295 2.680 1.00 98.62 177 VAL A O 1
ATOM 1356 N N . ALA A 1 178 ? 2.614 -14.907 1.063 1.00 98.56 178 ALA A N 1
ATOM 1357 C CA . ALA A 1 178 ? 1.896 -16.127 0.712 1.00 98.56 178 ALA A CA 1
ATOM 1358 C C . ALA A 1 178 ? 1.790 -17.109 1.890 1.00 98.56 178 ALA A C 1
ATOM 1360 O O . ALA A 1 178 ? 0.719 -17.673 2.100 1.00 98.56 178 ALA A O 1
ATOM 1361 N N . ASP A 1 179 ? 2.842 -17.257 2.700 1.00 98.19 179 ASP A N 1
ATOM 1362 C CA . ASP A 1 179 ? 2.820 -18.109 3.899 1.00 98.19 179 ASP A CA 1
ATOM 1363 C C . ASP A 1 179 ? 1.862 -17.577 4.981 1.00 98.19 179 ASP A C 1
ATOM 1365 O O . ASP A 1 179 ? 1.289 -18.342 5.759 1.00 98.19 179 ASP A O 1
ATOM 1369 N N . ALA A 1 180 ? 1.653 -16.258 5.038 1.00 97.62 180 ALA A N 1
ATOM 1370 C CA . ALA A 1 180 ? 0.704 -15.638 5.959 1.00 97.62 180 ALA A CA 1
ATOM 1371 C C . ALA A 1 180 ? -0.751 -15.711 5.472 1.00 97.62 180 ALA A C 1
ATOM 1373 O O . ALA A 1 180 ? -1.664 -15.738 6.300 1.00 97.62 180 ALA A O 1
ATOM 1374 N N . ARG A 1 181 ? -0.967 -15.777 4.153 1.00 96.88 181 ARG A N 1
ATOM 1375 C CA . ARG A 1 181 ? -2.283 -15.685 3.506 1.00 96.88 181 ARG A CA 1
ATOM 1376 C C . ARG A 1 181 ? -3.343 -16.660 4.046 1.00 96.88 181 ARG A C 1
ATOM 1378 O O . ARG A 1 181 ? -4.464 -16.202 4.248 1.00 96.88 181 ARG A O 1
ATOM 1385 N N . PRO A 1 182 ? -3.047 -17.941 4.363 1.00 97.50 182 PRO A N 1
ATOM 1386 C CA . PRO A 1 182 ? -4.045 -18.865 4.914 1.00 97.50 182 PRO A CA 1
ATOM 1387 C C . PRO A 1 182 ? -4.657 -18.439 6.258 1.00 97.50 182 PRO A C 1
ATOM 1389 O O . PRO A 1 182 ? -5.670 -19.000 6.665 1.00 97.50 182 PRO A O 1
ATOM 1392 N N . ARG A 1 183 ? -4.044 -17.480 6.967 1.00 96.69 183 ARG A N 1
ATOM 1393 C CA . ARG A 1 183 ? -4.557 -16.931 8.234 1.00 96.69 183 ARG A CA 1
ATOM 1394 C C . ARG A 1 183 ? -5.500 -15.743 8.035 1.00 96.69 183 ARG A C 1
ATOM 1396 O O . ARG A 1 183 ? -6.122 -15.304 8.998 1.00 96.69 183 ARG A O 1
ATOM 1403 N N . LEU A 1 184 ? -5.569 -15.194 6.823 1.00 98.00 184 LEU A N 1
ATOM 1404 C CA . LEU A 1 184 ? -6.390 -14.031 6.511 1.00 98.00 184 LEU A CA 1
ATOM 1405 C C . LEU A 1 184 ? -7.835 -14.452 6.256 1.00 98.00 184 LEU A C 1
ATOM 1407 O O . LEU A 1 184 ? -8.106 -15.509 5.690 1.00 98.00 184 LEU A O 1
ATOM 1411 N N . THR A 1 185 ? -8.767 -13.597 6.656 1.00 97.25 185 THR A N 1
ATOM 1412 C CA . THR A 1 185 ? -10.206 -13.815 6.479 1.00 97.25 185 THR A CA 1
ATOM 1413 C C . THR A 1 185 ? -10.851 -12.574 5.875 1.00 97.25 185 THR A C 1
ATOM 1415 O O . THR A 1 185 ? -10.252 -11.499 5.867 1.00 97.25 185 THR A O 1
ATOM 1418 N N . ALA A 1 186 ? -12.094 -12.688 5.403 1.00 96.38 186 ALA A N 1
ATOM 1419 C CA . ALA A 1 186 ? -12.824 -11.541 4.857 1.00 96.38 186 ALA A CA 1
ATOM 1420 C C . ALA A 1 186 ? -13.008 -10.408 5.888 1.00 96.38 186 ALA A C 1
ATOM 1422 O O . ALA A 1 186 ? -13.131 -9.248 5.503 1.00 96.38 186 ALA A O 1
ATOM 1423 N N . THR A 1 187 ? -12.967 -10.736 7.184 1.00 96.12 187 THR A N 1
ATOM 1424 C CA . THR A 1 187 ? -13.072 -9.797 8.311 1.00 96.12 187 THR A CA 1
ATOM 1425 C C . THR A 1 187 ? -11.718 -9.352 8.868 1.00 96.12 187 THR A C 1
ATOM 1427 O O . THR A 1 187 ? -11.685 -8.630 9.860 1.00 96.12 187 THR A O 1
ATOM 1430 N N . SER A 1 188 ? -10.595 -9.783 8.282 1.00 97.81 188 SER A N 1
ATOM 1431 C CA . SER A 1 188 ? -9.277 -9.253 8.648 1.00 97.81 188 SER A CA 1
ATOM 1432 C C . SER A 1 188 ? -9.236 -7.732 8.430 1.00 97.81 188 SER A C 1
ATOM 1434 O O . SER A 1 188 ? -9.814 -7.260 7.445 1.00 97.81 188 SER A O 1
ATOM 1436 N N . PRO A 1 189 ? -8.525 -6.956 9.267 1.00 98.31 189 PRO A N 1
ATOM 1437 C CA . PRO A 1 189 ? -8.345 -5.521 9.049 1.00 98.31 189 PRO A CA 1
ATOM 1438 C C . PRO A 1 189 ? -7.835 -5.225 7.629 1.00 98.31 189 PRO A C 1
ATOM 1440 O O . PRO A 1 189 ? -6.837 -5.829 7.216 1.00 98.31 189 PRO A O 1
ATOM 1443 N N . PRO A 1 190 ? -8.491 -4.347 6.848 1.00 98.62 190 PRO A N 1
ATOM 1444 C CA . PRO A 1 190 ? -7.963 -3.935 5.555 1.00 98.62 190 PRO A CA 1
ATOM 1445 C C . PRO A 1 190 ? -6.667 -3.137 5.712 1.00 98.62 190 PRO A C 1
ATOM 1447 O O . PRO A 1 190 ? -6.560 -2.285 6.594 1.00 98.62 190 PRO A O 1
ATOM 1450 N N . LEU A 1 191 ? -5.710 -3.375 4.816 1.00 98.88 191 LEU A N 1
ATOM 1451 C CA . LEU A 1 191 ? -4.430 -2.674 4.743 1.00 98.88 191 LEU A CA 1
ATOM 1452 C C . LEU A 1 191 ? -4.239 -2.069 3.354 1.00 98.88 191 LEU A C 1
ATOM 1454 O O . LEU A 1 191 ? -3.868 -2.768 2.415 1.00 98.88 191 LEU A O 1
ATOM 1458 N N . TRP A 1 192 ? -4.464 -0.765 3.228 1.00 98.75 192 TRP A N 1
ATOM 1459 C CA . TRP A 1 192 ? -4.156 -0.023 2.008 1.00 98.75 192 TRP A CA 1
ATOM 1460 C C . TRP A 1 192 ? -2.65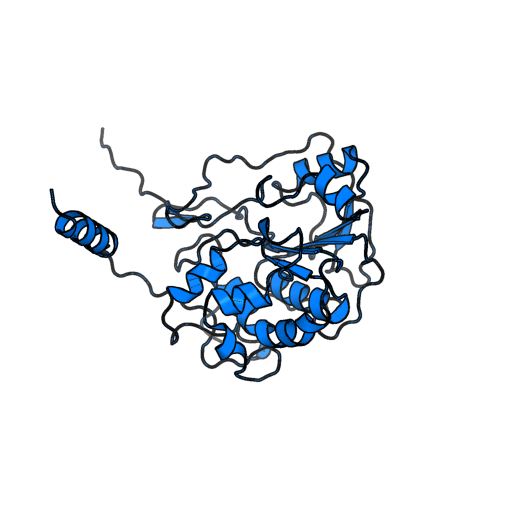4 0.220 1.955 1.00 98.75 192 TRP A C 1
ATOM 1462 O O . TRP A 1 192 ? -2.115 0.886 2.832 1.00 98.75 192 TRP A O 1
ATOM 1472 N N . ILE A 1 193 ? -1.980 -0.317 0.940 1.00 98.69 193 ILE A N 1
ATOM 1473 C CA . ILE A 1 193 ? -0.539 -0.140 0.728 1.00 98.69 193 ILE A CA 1
ATOM 1474 C C . ILE A 1 193 ? -0.354 0.883 -0.389 1.00 98.69 193 ILE A C 1
ATOM 1476 O O . ILE A 1 193 ? -0.671 0.592 -1.545 1.00 98.69 193 ILE A O 1
ATOM 1480 N N . CYS A 1 194 ? 0.151 2.061 -0.028 1.00 96.81 194 CYS A N 1
ATOM 1481 C CA . CYS A 1 194 ? 0.252 3.228 -0.899 1.00 96.81 194 CYS A CA 1
ATOM 1482 C C . CYS A 1 194 ? 1.700 3.726 -0.982 1.00 96.81 194 CYS A C 1
ATOM 1484 O O . CYS A 1 194 ? 2.456 3.634 -0.015 1.00 96.81 194 CYS A O 1
ATOM 1486 N N . ASP A 1 195 ? 2.075 4.293 -2.132 1.00 96.25 195 ASP A N 1
ATOM 1487 C CA . ASP A 1 195 ? 3.320 5.055 -2.257 1.00 96.25 195 ASP A CA 1
ATOM 1488 C C . ASP A 1 195 ? 3.062 6.518 -1.884 1.00 96.25 195 ASP A C 1
ATOM 1490 O O . ASP A 1 195 ? 2.311 7.212 -2.580 1.00 96.25 195 ASP A O 1
ATOM 1494 N N . SER A 1 196 ? 3.721 7.020 -0.840 1.00 95.12 196 SER A N 1
ATOM 1495 C CA . SER A 1 196 ? 3.589 8.424 -0.419 1.00 95.12 196 SER A CA 1
ATOM 1496 C C . SER A 1 196 ? 4.158 9.421 -1.422 1.00 95.12 196 SER A C 1
ATOM 1498 O O . SER A 1 196 ? 3.869 10.616 -1.361 1.00 95.12 196 SER A O 1
ATOM 1500 N N . ARG A 1 197 ? 4.924 8.942 -2.409 1.00 93.81 197 ARG A N 1
ATOM 1501 C CA . ARG A 1 197 ? 5.465 9.755 -3.504 1.00 93.81 197 ARG A CA 1
ATOM 1502 C C . ARG A 1 197 ? 4.582 9.762 -4.751 1.00 93.81 197 ARG A C 1
ATOM 1504 O O . ARG A 1 197 ? 4.978 10.378 -5.738 1.00 93.81 197 ARG A O 1
ATOM 1511 N N . ARG A 1 198 ? 3.392 9.146 -4.725 1.00 95.25 198 ARG A N 1
ATOM 1512 C CA . ARG A 1 198 ? 2.493 8.975 -5.890 1.00 95.25 198 ARG A CA 1
ATOM 1513 C C . ARG A 1 198 ? 2.145 10.254 -6.658 1.00 95.25 198 ARG A C 1
ATOM 1515 O O . ARG A 1 198 ? 2.047 10.224 -7.883 1.00 95.25 198 ARG A O 1
ATOM 1522 N N . LEU A 1 199 ? 2.034 11.391 -5.967 1.00 94.25 199 LEU A N 1
ATOM 1523 C CA . LEU A 1 199 ? 1.762 12.689 -6.601 1.00 94.25 199 LEU A CA 1
ATOM 1524 C C . LEU A 1 199 ? 2.997 13.300 -7.292 1.00 94.25 199 LEU A C 1
ATOM 1526 O O . LEU A 1 199 ? 2.879 14.289 -8.017 1.00 94.25 199 LEU A O 1
ATOM 1530 N N . GLY A 1 200 ? 4.175 12.707 -7.082 1.00 89.81 200 GLY A N 1
ATOM 1531 C CA . GLY A 1 200 ? 5.476 13.208 -7.507 1.00 89.81 200 GLY A CA 1
ATOM 1532 C C . GLY A 1 200 ? 5.937 14.438 -6.719 1.00 89.81 200 GLY A C 1
ATOM 1533 O O . GLY A 1 200 ? 5.146 15.207 -6.188 1.00 89.81 200 GLY A O 1
ATOM 1534 N N . MET A 1 201 ? 7.252 14.666 -6.681 1.00 86.62 201 MET A N 1
ATOM 1535 C CA . MET A 1 201 ? 7.829 15.924 -6.164 1.00 86.62 201 MET A CA 1
ATOM 1536 C C . MET A 1 201 ? 7.906 17.021 -7.239 1.00 86.62 201 MET A C 1
ATOM 1538 O O . MET A 1 201 ? 8.299 18.152 -6.966 1.00 86.62 201 MET A O 1
ATOM 1542 N N . ARG A 1 202 ? 7.600 16.666 -8.491 1.00 87.81 202 ARG A N 1
ATOM 1543 C CA . ARG A 1 202 ? 7.634 17.532 -9.670 1.00 87.81 202 ARG A CA 1
ATOM 1544 C C . ARG A 1 202 ? 6.724 16.968 -10.756 1.00 87.81 202 ARG A C 1
ATOM 1546 O O . ARG A 1 202 ? 6.426 15.774 -10.756 1.00 87.81 202 ARG A O 1
ATOM 1553 N N . SER A 1 203 ? 6.374 17.809 -11.720 1.00 86.69 203 SER A N 1
ATOM 1554 C CA . SER A 1 203 ? 5.769 17.360 -12.974 1.00 86.69 203 SER A CA 1
ATOM 1555 C C . SER A 1 203 ? 6.776 16.625 -13.863 1.00 86.69 203 SER A C 1
ATOM 1557 O O . SER A 1 203 ? 7.995 16.834 -13.752 1.00 86.69 203 SER A O 1
ATOM 1559 N N . GLY A 1 204 ? 6.255 15.781 -14.756 1.00 85.69 204 GLY A N 1
ATOM 1560 C CA . GLY A 1 204 ? 7.032 15.195 -15.842 1.00 85.69 204 GLY A CA 1
ATOM 1561 C C . GLY A 1 204 ? 7.540 16.256 -16.821 1.00 85.69 204 GLY A C 1
ATOM 1562 O O . GLY A 1 204 ? 6.910 17.299 -17.018 1.00 85.69 204 GLY A O 1
ATOM 1563 N N . LYS A 1 205 ? 8.707 16.004 -17.409 1.00 89.44 205 LYS A N 1
ATOM 1564 C CA . LYS A 1 205 ? 9.325 16.836 -18.448 1.00 89.44 205 LYS A CA 1
ATOM 1565 C C . LYS A 1 205 ? 9.150 16.181 -19.821 1.00 89.44 205 LYS A C 1
ATOM 1567 O O . LYS A 1 205 ? 9.009 14.963 -19.870 1.00 89.44 205 LYS A O 1
ATOM 1572 N N . PRO A 1 206 ? 9.200 16.947 -20.925 1.00 90.06 206 PRO A N 1
ATOM 1573 C CA . PRO A 1 206 ? 9.208 16.381 -22.272 1.00 90.06 206 PRO A CA 1
ATOM 1574 C C . PRO A 1 206 ? 10.192 15.215 -22.418 1.00 90.06 206 PRO A C 1
ATOM 1576 O O . PRO A 1 206 ? 11.337 15.317 -21.974 1.00 90.06 206 PRO A O 1
ATOM 1579 N N . GLY A 1 207 ? 9.726 14.114 -23.009 1.00 86.19 207 GLY A N 1
ATOM 1580 C CA . GLY A 1 207 ? 10.505 12.882 -23.174 1.00 86.19 207 GLY A CA 1
ATOM 1581 C C . GLY A 1 207 ? 10.544 11.956 -21.949 1.00 86.19 207 GLY A C 1
ATOM 1582 O O . GLY A 1 207 ? 11.057 10.844 -22.055 1.00 86.19 207 GLY A O 1
ATOM 1583 N N . GLU A 1 208 ? 9.996 12.367 -20.802 1.00 91.50 208 GLU A N 1
ATOM 1584 C CA . GLU A 1 208 ? 9.745 11.473 -19.666 1.00 91.50 208 GLU A CA 1
ATOM 1585 C C . GLU A 1 208 ? 8.374 10.794 -19.780 1.00 91.50 208 GLU A C 1
ATOM 1587 O O . GLU A 1 208 ? 7.502 11.195 -20.555 1.00 91.50 208 GLU A O 1
ATOM 1592 N N . PHE A 1 209 ? 8.171 9.774 -18.951 1.00 91.50 209 PHE A N 1
ATOM 1593 C CA . PHE A 1 209 ? 6.894 9.100 -18.786 1.00 91.50 209 PHE A CA 1
ATOM 1594 C C . PHE A 1 209 ? 6.263 9.501 -17.452 1.00 91.50 209 PHE A C 1
ATOM 1596 O O . PHE A 1 209 ? 6.766 9.171 -16.376 1.00 91.50 209 PHE A O 1
ATOM 1603 N N . ASP A 1 210 ? 5.153 10.229 -17.509 1.00 93.31 210 ASP A N 1
ATOM 1604 C CA . ASP A 1 210 ? 4.426 10.652 -16.319 1.00 93.31 210 ASP A CA 1
ATOM 1605 C C . ASP A 1 210 ? 3.515 9.524 -15.832 1.00 93.31 210 ASP A C 1
ATOM 1607 O O . ASP A 1 210 ? 2.399 9.339 -16.317 1.00 93.31 210 ASP A O 1
ATOM 1611 N N . ASN A 1 211 ? 4.029 8.748 -14.881 1.00 95.00 211 ASN A N 1
ATOM 1612 C CA . ASN A 1 211 ? 3.330 7.675 -14.178 1.00 95.00 211 ASN A CA 1
ATOM 1613 C C . ASN A 1 211 ? 2.935 8.068 -12.750 1.00 95.00 211 ASN A C 1
ATOM 1615 O O . ASN A 1 211 ? 2.785 7.201 -11.888 1.00 95.00 211 ASN A O 1
ATOM 1619 N N . ARG A 1 212 ? 2.788 9.368 -12.480 1.00 96.00 212 ARG A N 1
ATOM 1620 C CA . ARG A 1 212 ? 2.192 9.840 -11.230 1.00 96.00 212 ARG A CA 1
ATOM 1621 C C . ARG A 1 212 ? 0.711 9.482 -11.204 1.00 96.00 212 ARG A C 1
ATOM 1623 O O . ARG A 1 212 ? 0.047 9.475 -12.239 1.00 96.00 212 ARG A O 1
ATOM 1630 N N . TYR A 1 213 ? 0.191 9.215 -10.018 1.00 96.00 213 TYR A N 1
ATOM 1631 C CA . TYR A 1 213 ? -1.202 8.838 -9.806 1.00 96.00 213 TYR A CA 1
ATOM 1632 C C . TYR A 1 213 ? -1.713 9.445 -8.507 1.00 96.00 213 TYR A C 1
ATOM 1634 O O . TYR A 1 213 ? -0.929 9.879 -7.667 1.00 96.00 213 TYR A O 1
ATOM 1642 N N . TYR A 1 214 ? -3.029 9.484 -8.352 1.00 95.44 214 TYR A N 1
ATOM 1643 C CA . TYR A 1 214 ? -3.688 9.937 -7.135 1.00 95.44 214 TYR A CA 1
ATOM 1644 C C . TYR A 1 214 ? -4.768 8.938 -6.742 1.00 95.44 214 TYR A C 1
ATOM 1646 O O . TYR A 1 214 ? -5.274 8.187 -7.580 1.00 95.44 214 TYR A O 1
ATOM 1654 N N . LEU A 1 215 ? -5.126 8.950 -5.466 1.00 95.31 215 LEU A N 1
ATOM 1655 C CA . LEU A 1 215 ? -6.228 8.165 -4.936 1.00 95.31 215 LEU A CA 1
ATOM 1656 C C . LEU A 1 215 ? -7.522 8.978 -5.027 1.00 95.31 215 LEU A C 1
ATOM 1658 O O . LEU A 1 215 ? -7.562 10.158 -4.682 1.00 95.31 215 LEU A O 1
ATOM 1662 N N . ASP A 1 216 ? -8.579 8.358 -5.540 1.00 92.44 216 ASP A N 1
ATOM 1663 C CA . ASP A 1 216 ? -9.914 8.948 -5.621 1.00 92.44 216 ASP A CA 1
ATOM 1664 C C . ASP A 1 216 ? -10.982 7.964 -5.152 1.00 92.44 216 ASP A C 1
ATOM 1666 O O . ASP A 1 216 ? -10.673 6.860 -4.711 1.00 92.44 216 ASP A O 1
ATOM 1670 N N . ASP A 1 217 ? -12.244 8.363 -5.264 1.00 89.81 217 ASP A N 1
ATOM 1671 C CA . ASP A 1 217 ? -13.407 7.610 -4.792 1.00 89.81 217 ASP A CA 1
ATOM 1672 C C . ASP A 1 217 ? -13.545 6.210 -5.433 1.00 89.81 217 ASP A C 1
ATOM 1674 O O . ASP A 1 217 ? -14.315 5.385 -4.944 1.00 89.81 217 ASP A O 1
ATOM 1678 N N . SER A 1 218 ? -12.812 5.908 -6.516 1.00 91.12 218 SER A N 1
ATOM 1679 C CA . SER A 1 218 ? -12.750 4.547 -7.073 1.00 91.12 218 SER A CA 1
ATOM 1680 C C . SER A 1 218 ? -11.821 3.608 -6.292 1.00 91.12 218 SER A C 1
ATOM 1682 O O . SER A 1 218 ? -11.999 2.394 -6.348 1.00 91.12 218 SER A O 1
ATOM 1684 N N . ILE A 1 219 ? -10.867 4.160 -5.535 1.00 95.56 219 ILE A N 1
ATOM 1685 C CA . ILE A 1 219 ? -9.873 3.438 -4.718 1.00 95.56 219 ILE A CA 1
ATOM 1686 C C . ILE A 1 219 ? -10.115 3.673 -3.211 1.00 95.56 219 ILE A C 1
ATOM 1688 O O . ILE A 1 219 ? -9.697 2.876 -2.366 1.00 95.56 219 ILE A O 1
ATOM 1692 N N . LEU A 1 220 ? -10.815 4.754 -2.862 1.00 96.94 220 LEU A N 1
ATOM 1693 C CA . LEU A 1 220 ? -11.124 5.166 -1.497 1.00 96.94 220 LEU A CA 1
ATOM 1694 C C . LEU A 1 220 ? -12.606 4.892 -1.169 1.00 96.94 220 LEU A C 1
ATOM 1696 O O . LEU A 1 220 ? -13.489 5.582 -1.683 1.00 96.94 220 LEU A O 1
ATOM 1700 N N . PRO A 1 221 ? -12.924 3.898 -0.318 1.00 97.12 221 PRO A N 1
ATOM 1701 C CA . PRO A 1 221 ? -14.307 3.576 0.031 1.00 97.12 221 PRO A CA 1
ATOM 1702 C C . PRO A 1 221 ? -15.000 4.717 0.789 1.00 97.12 221 PRO A C 1
ATOM 1704 O O . PRO A 1 221 ? -14.454 5.275 1.729 1.00 97.12 221 PRO A O 1
ATOM 1707 N N . GLY A 1 222 ? -16.252 5.034 0.471 1.00 96.81 222 GLY A N 1
ATOM 1708 C CA . GLY A 1 222 ? -16.992 6.042 1.242 1.00 96.81 222 GLY A CA 1
ATOM 1709 C C . GLY A 1 222 ? -17.296 5.612 2.697 1.00 96.81 222 GLY A C 1
ATOM 1710 O O . GLY A 1 222 ? -17.385 4.408 2.979 1.00 96.81 222 GLY A O 1
ATOM 1711 N N . PRO A 1 223 ? -17.575 6.562 3.620 1.00 97.50 223 PRO A N 1
ATOM 1712 C CA . PRO A 1 223 ? -17.841 6.279 5.040 1.00 97.50 223 PRO A CA 1
ATOM 1713 C C . PRO A 1 223 ? -18.934 5.233 5.291 1.00 97.50 223 PRO A C 1
ATOM 1715 O O . PRO A 1 223 ? -18.858 4.432 6.222 1.00 97.50 223 PRO A O 1
ATOM 1718 N N . ALA A 1 224 ? -19.968 5.214 4.445 1.00 97.56 224 ALA A N 1
ATOM 1719 C CA . ALA A 1 224 ? -21.074 4.272 4.574 1.00 97.56 224 ALA A CA 1
ATOM 1720 C C . ALA A 1 224 ? -20.636 2.814 4.355 1.00 97.56 224 ALA A C 1
ATOM 1722 O O . ALA A 1 224 ? -21.160 1.918 5.014 1.00 97.56 224 ALA A O 1
ATOM 1723 N N . LEU A 1 225 ? -19.697 2.563 3.434 1.00 97.62 225 LEU A N 1
ATOM 1724 C CA . LEU A 1 225 ? -19.150 1.222 3.223 1.00 97.62 225 LEU A CA 1
ATOM 1725 C C . LEU A 1 225 ? -18.265 0.810 4.400 1.00 97.62 225 LEU A C 1
ATOM 1727 O O . LEU A 1 225 ? -18.439 -0.293 4.909 1.00 97.62 225 LEU A O 1
ATOM 1731 N N . LEU A 1 226 ? -17.399 1.713 4.870 1.00 98.00 226 LEU A N 1
ATOM 1732 C CA . LEU A 1 226 ? -16.534 1.478 6.030 1.00 98.00 226 LEU A CA 1
ATOM 1733 C C . LEU A 1 226 ? -17.343 1.038 7.257 1.00 98.00 226 LEU A C 1
ATOM 1735 O O . LEU A 1 226 ? -17.100 -0.038 7.800 1.00 98.00 226 LEU A O 1
ATOM 1739 N N . LYS A 1 227 ? -18.382 1.800 7.622 1.00 97.75 227 LYS A N 1
ATOM 1740 C CA . LYS A 1 227 ? -19.256 1.468 8.760 1.00 97.75 227 LYS A CA 1
ATOM 1741 C C . LYS A 1 227 ? -19.955 0.118 8.591 1.00 97.75 227 LYS A C 1
ATOM 1743 O O . LYS A 1 227 ? -19.995 -0.670 9.531 1.00 97.75 227 LYS A O 1
ATOM 1748 N N . ARG A 1 228 ? -20.491 -0.179 7.398 1.00 97.75 228 ARG A N 1
ATOM 1749 C CA . ARG A 1 228 ? -21.138 -1.479 7.119 1.00 97.75 228 ARG A CA 1
ATOM 1750 C C . ARG A 1 228 ? -20.170 -2.655 7.224 1.00 97.75 228 ARG A C 1
ATOM 1752 O O . ARG A 1 228 ? -20.597 -3.742 7.591 1.00 97.75 228 ARG A O 1
ATOM 1759 N N . ALA A 1 229 ? -18.902 -2.438 6.895 1.00 97.12 229 ALA A N 1
ATOM 1760 C CA . ALA A 1 229 ? -17.856 -3.446 6.994 1.00 97.12 229 ALA A CA 1
ATOM 1761 C C . ALA A 1 229 ? -17.246 -3.559 8.406 1.00 97.12 229 ALA A C 1
ATOM 1763 O O . ALA A 1 229 ? -16.302 -4.318 8.592 1.00 97.12 229 ALA A O 1
ATOM 1764 N N . GLY A 1 230 ? -17.764 -2.816 9.394 1.00 97.56 230 GLY A N 1
ATOM 1765 C CA . GLY A 1 230 ? -17.276 -2.852 10.775 1.00 97.56 230 GLY A CA 1
ATOM 1766 C C . GLY A 1 230 ? -16.011 -2.027 11.025 1.00 97.56 230 GLY A C 1
ATOM 1767 O O . GLY A 1 230 ? -15.424 -2.134 12.098 1.00 97.56 230 GLY A O 1
ATOM 1768 N N . VAL A 1 231 ? -15.595 -1.187 10.072 1.00 98.25 231 VAL A N 1
ATOM 1769 C CA . VAL A 1 231 ? -14.481 -0.257 10.284 1.00 98.25 231 VAL A CA 1
ATOM 1770 C C . VAL A 1 231 ? -14.948 0.866 11.206 1.00 98.25 231 VAL A C 1
ATOM 1772 O O . VAL A 1 231 ? -15.849 1.637 10.868 1.00 98.25 231 VAL A O 1
ATOM 1775 N N . GLY A 1 232 ? -14.314 0.948 12.372 1.00 97.75 232 GLY A N 1
ATOM 1776 C CA . GLY A 1 232 ? -14.578 1.951 13.400 1.00 97.75 232 GLY A CA 1
ATOM 1777 C C . GLY A 1 232 ? -13.498 3.024 13.505 1.00 97.75 232 GLY A C 1
ATOM 1778 O O . GLY A 1 232 ? -13.723 4.029 14.168 1.00 97.75 232 GLY A O 1
ATOM 1779 N N . ARG A 1 233 ? -12.330 2.828 12.879 1.00 98.25 233 ARG A N 1
ATOM 1780 C CA . ARG A 1 233 ? -11.228 3.802 12.868 1.00 98.25 233 ARG A CA 1
ATOM 1781 C C . ARG A 1 233 ? -10.313 3.614 11.664 1.00 98.25 233 ARG A C 1
ATOM 1783 O O . ARG A 1 233 ? -10.151 2.496 11.179 1.00 98.25 233 ARG A O 1
ATOM 1790 N N . VAL A 1 234 ? -9.649 4.687 11.256 1.00 98.38 234 VAL A N 1
ATOM 1791 C CA . VAL A 1 234 ? -8.498 4.635 10.350 1.00 98.38 234 VAL A CA 1
ATOM 1792 C C . VAL A 1 234 ? -7.218 4.753 11.159 1.00 98.38 234 VAL A C 1
ATOM 1794 O O . VAL A 1 234 ? -7.128 5.590 12.055 1.00 98.38 234 VAL A O 1
ATOM 1797 N N . VAL A 1 235 ? -6.221 3.940 10.827 1.00 98.25 235 VAL A N 1
ATOM 1798 C CA . VAL A 1 235 ? -4.851 4.119 11.303 1.00 98.25 235 VAL A CA 1
ATOM 1799 C C . VAL A 1 235 ? -3.957 4.457 10.115 1.00 98.25 235 VAL A C 1
ATOM 1801 O O . VAL A 1 235 ? -3.644 3.594 9.300 1.00 98.25 235 VAL A O 1
ATOM 1804 N N . TYR A 1 236 ? -3.578 5.725 10.014 1.00 97.62 236 TYR A N 1
ATOM 1805 C CA . TYR A 1 236 ? -2.731 6.291 8.974 1.00 97.62 236 TYR A CA 1
ATOM 1806 C C . TYR A 1 236 ? -1.262 6.223 9.396 1.00 97.62 236 TYR A C 1
ATOM 1808 O O . TYR A 1 236 ? -0.857 6.833 10.386 1.00 97.62 236 TYR A O 1
ATOM 1816 N N . LEU A 1 237 ? -0.476 5.451 8.654 1.00 97.12 237 LEU A N 1
ATOM 1817 C CA . LEU A 1 237 ? 0.918 5.158 8.951 1.00 97.12 237 LEU A CA 1
ATOM 1818 C C . LEU A 1 237 ? 1.820 5.906 7.985 1.00 97.12 237 LEU A C 1
ATOM 1820 O O . LEU A 1 237 ? 1.683 5.759 6.770 1.00 97.12 237 LEU A O 1
ATOM 1824 N N . THR A 1 238 ? 2.779 6.641 8.532 1.00 95.62 238 THR A N 1
ATOM 1825 C CA . THR A 1 238 ? 3.811 7.330 7.756 1.00 95.62 238 THR A CA 1
ATOM 1826 C C . THR A 1 238 ? 5.199 6.958 8.266 1.00 95.62 238 THR A C 1
ATOM 1828 O O . THR A 1 238 ? 5.357 6.154 9.188 1.00 95.62 238 THR A O 1
ATOM 1831 N N . LEU A 1 239 ? 6.223 7.514 7.625 1.00 92.12 239 LEU A N 1
ATOM 1832 C CA . LEU A 1 239 ? 7.606 7.374 8.046 1.00 92.12 239 LEU A CA 1
ATOM 1833 C C . LEU A 1 239 ? 8.291 8.733 7.984 1.00 92.12 239 LEU A C 1
ATOM 1835 O O . LEU A 1 239 ? 8.399 9.302 6.895 1.00 92.12 239 LEU A O 1
ATOM 1839 N N . ASP A 1 240 ? 8.762 9.207 9.135 1.00 82.75 240 ASP A N 1
ATOM 1840 C CA . ASP A 1 240 ? 9.518 10.452 9.291 1.00 82.75 240 ASP A CA 1
ATOM 1841 C C . ASP A 1 240 ? 8.768 11.689 8.749 1.00 82.75 240 ASP A C 1
ATOM 1843 O O . ASP A 1 240 ? 9.393 12.694 8.398 1.00 82.75 240 ASP A O 1
ATOM 1847 N N . ASN A 1 241 ? 7.434 11.620 8.626 1.00 72.81 241 ASN A N 1
ATOM 1848 C CA . ASN A 1 241 ? 6.634 12.664 7.992 1.00 72.81 241 ASN A CA 1
ATOM 1849 C C . ASN A 1 241 ? 5.648 13.296 8.987 1.00 72.81 241 ASN A C 1
ATOM 1851 O O . ASN A 1 241 ? 4.741 12.618 9.478 1.00 72.81 241 ASN A O 1
ATOM 1855 N N . PRO A 1 242 ? 5.789 14.592 9.301 1.00 61.91 242 PRO A N 1
ATOM 1856 C CA . PRO A 1 242 ? 4.771 15.306 10.051 1.00 61.91 242 PRO A CA 1
ATOM 1857 C C . PRO A 1 242 ? 3.548 15.622 9.174 1.00 61.91 242 PRO A C 1
ATOM 1859 O O . PRO A 1 242 ? 3.629 15.653 7.950 1.00 61.91 242 PRO A O 1
ATOM 1862 N N . ASP A 1 243 ? 2.415 15.885 9.831 1.00 65.62 243 ASP A N 1
ATOM 1863 C CA . ASP A 1 243 ? 1.199 16.418 9.208 1.00 65.62 243 ASP A CA 1
ATOM 1864 C C . ASP A 1 243 ? 1.508 17.630 8.299 1.00 65.62 243 ASP A C 1
ATOM 1866 O O . ASP A 1 243 ? 2.352 18.459 8.666 1.00 65.62 243 ASP A O 1
ATOM 1870 N N . PRO A 1 244 ? 0.807 17.795 7.159 1.00 81.62 244 PRO A N 1
ATOM 1871 C CA . PRO A 1 244 ? -0.442 17.119 6.784 1.00 81.62 244 PRO A CA 1
ATOM 1872 C C . PRO A 1 244 ? -0.264 15.788 6.016 1.00 81.62 244 PRO A C 1
ATOM 1874 O O . PRO A 1 244 ? 0.826 15.484 5.527 1.00 81.62 244 PRO A O 1
ATOM 1877 N N . PRO A 1 245 ? -1.345 14.990 5.875 1.00 90.12 245 PRO A N 1
ATOM 1878 C CA . PRO A 1 245 ? -1.409 13.871 4.933 1.00 90.12 245 PRO A CA 1
ATOM 1879 C C . PRO A 1 245 ? -1.029 14.266 3.502 1.00 90.12 245 PRO A C 1
ATOM 1881 O O . PRO A 1 245 ? -1.065 15.437 3.133 1.00 90.12 245 PRO A O 1
ATOM 1884 N N . VAL A 1 246 ? -0.738 13.274 2.655 1.00 91.62 246 VAL A N 1
ATOM 1885 C CA . VAL A 1 246 ? -0.591 13.520 1.212 1.00 91.62 246 VAL A CA 1
ATOM 1886 C C . VAL A 1 246 ? -1.872 14.170 0.672 1.00 91.62 246 VAL A C 1
ATOM 1888 O O . VAL A 1 246 ? -2.978 13.822 1.079 1.00 91.62 246 VAL A O 1
ATOM 1891 N N . LEU A 1 247 ? -1.721 15.119 -0.255 1.00 91.88 247 LEU A N 1
ATOM 1892 C CA . LEU A 1 247 ? -2.786 16.027 -0.701 1.00 91.88 247 LEU A CA 1
ATOM 1893 C C . LEU A 1 247 ? -4.072 15.332 -1.191 1.00 91.88 247 LEU A C 1
ATOM 1895 O O . LEU A 1 247 ? -5.157 15.900 -1.101 1.00 91.88 247 LEU A O 1
ATOM 1899 N N . ASP A 1 248 ? -3.972 14.118 -1.733 1.00 93.44 248 ASP A N 1
ATOM 1900 C CA . ASP A 1 248 ? -5.130 13.332 -2.179 1.00 93.44 248 ASP A CA 1
ATOM 1901 C C . ASP A 1 248 ? -5.890 12.634 -1.041 1.00 93.44 248 ASP A C 1
ATOM 1903 O O . ASP A 1 248 ? -7.019 12.193 -1.244 1.00 93.44 248 ASP A O 1
ATOM 1907 N N . LEU A 1 249 ? -5.319 12.604 0.164 1.00 94.25 249 LEU A N 1
ATOM 1908 C CA . LEU A 1 249 ? -5.940 12.081 1.378 1.00 94.25 249 LEU A CA 1
ATOM 1909 C C . LEU A 1 249 ? -6.513 13.171 2.279 1.00 94.25 249 LEU A C 1
ATOM 1911 O O . LEU A 1 249 ? -7.420 12.872 3.048 1.00 94.25 249 LEU A O 1
ATOM 1915 N N . GLU A 1 250 ? -6.040 14.419 2.197 1.00 92.31 250 GLU A N 1
ATOM 1916 C CA . GLU A 1 250 ? -6.485 15.496 3.097 1.00 92.31 250 GLU A CA 1
ATOM 1917 C C . GLU A 1 250 ? -8.012 15.654 3.118 1.00 92.31 250 GLU A C 1
ATOM 1919 O O . GLU A 1 250 ? -8.649 15.557 4.170 1.00 92.31 250 GLU A O 1
ATOM 1924 N N . GLY A 1 251 ? -8.615 15.873 1.944 1.00 91.56 251 GLY A N 1
ATOM 1925 C CA . GLY A 1 251 ? -10.064 16.026 1.835 1.00 91.56 251 GLY A CA 1
ATOM 1926 C C . GLY A 1 251 ? -10.843 14.764 2.169 1.00 91.56 251 GLY A C 1
ATOM 1927 O O . GLY A 1 251 ? -11.955 14.860 2.683 1.00 91.56 251 GLY A O 1
ATOM 1928 N N . TYR A 1 252 ? -10.253 13.598 1.933 1.00 94.62 252 TYR A N 1
ATOM 1929 C CA . TYR A 1 252 ? -10.881 12.328 2.255 1.00 94.62 252 TYR A CA 1
ATOM 1930 C C . TYR A 1 252 ? -10.885 12.063 3.769 1.00 94.62 252 TYR A C 1
ATOM 1932 O O . TYR A 1 252 ? -11.926 11.751 4.339 1.00 94.62 252 TYR A O 1
ATOM 1940 N N . PHE A 1 253 ? -9.770 12.282 4.469 1.00 95.25 253 PHE A N 1
ATOM 1941 C CA . PHE A 1 253 ? -9.719 12.161 5.929 1.00 95.25 253 PHE A CA 1
ATOM 1942 C C . PHE A 1 253 ? -10.610 13.192 6.626 1.00 95.25 253 PHE A C 1
ATOM 1944 O O . PHE A 1 253 ? -11.253 12.857 7.619 1.00 95.25 253 PHE A O 1
ATOM 1951 N N . ALA A 1 254 ? -10.734 14.408 6.085 1.00 94.00 254 ALA A N 1
ATOM 1952 C CA . ALA A 1 254 ? -11.706 15.381 6.583 1.00 94.00 254 ALA A CA 1
ATOM 1953 C C . ALA A 1 254 ? -13.162 14.876 6.462 1.00 94.00 254 ALA A C 1
ATOM 1955 O O . ALA A 1 254 ? -13.965 15.077 7.378 1.00 94.00 254 ALA A O 1
ATOM 1956 N N . GLU A 1 255 ? -13.502 14.181 5.370 1.00 94.38 255 GLU A N 1
ATOM 1957 C CA . GLU A 1 255 ? -14.811 13.538 5.194 1.00 94.38 255 GLU A CA 1
ATOM 1958 C C . GLU A 1 255 ? -15.036 12.416 6.218 1.00 94.38 255 GLU A C 1
ATOM 1960 O O . GLU A 1 255 ? -16.098 12.359 6.839 1.00 94.38 255 GLU A O 1
ATOM 1965 N N . LEU A 1 256 ? -14.031 11.565 6.455 1.00 96.44 256 LEU A N 1
ATOM 1966 C CA . LEU A 1 256 ? -14.115 10.492 7.453 1.00 96.44 256 LEU A CA 1
ATOM 1967 C C . LEU A 1 256 ? -14.343 11.035 8.866 1.00 96.44 256 LEU A C 1
ATOM 1969 O O . LEU A 1 256 ? -15.226 10.548 9.573 1.00 96.44 256 LEU A O 1
ATOM 1973 N N . LEU A 1 257 ? -13.601 12.076 9.249 1.00 95.75 257 LEU A N 1
ATOM 1974 C CA . LEU A 1 257 ? -13.752 12.736 10.546 1.00 95.75 257 LEU A CA 1
ATOM 1975 C C . LEU A 1 257 ? -15.148 13.355 10.702 1.00 95.75 257 LEU A C 1
ATOM 1977 O O . LEU A 1 257 ? -15.765 13.208 11.753 1.00 95.75 257 LEU A O 1
ATOM 1981 N N . THR A 1 258 ? -15.681 13.981 9.647 1.00 95.56 258 THR A N 1
ATOM 1982 C CA . THR A 1 258 ? -17.059 14.516 9.626 1.00 95.56 258 THR A CA 1
ATOM 1983 C C . THR A 1 258 ? -18.109 13.408 9.748 1.00 95.56 258 THR A C 1
ATOM 1985 O O . THR A 1 258 ? -19.201 13.631 10.264 1.00 95.56 258 THR A O 1
ATOM 1988 N N . ALA A 1 259 ? -17.785 12.203 9.283 1.00 96.38 259 ALA A N 1
ATOM 1989 C CA . ALA A 1 259 ? -18.629 11.024 9.391 1.00 96.38 259 ALA A CA 1
ATOM 1990 C C . ALA A 1 259 ? -18.415 10.230 10.695 1.00 96.38 259 ALA A C 1
ATOM 1992 O O . ALA A 1 259 ? -18.849 9.076 10.761 1.00 96.38 259 ALA A O 1
ATOM 1993 N N . ASP A 1 260 ? -17.770 10.806 11.714 1.00 96.56 260 ASP A N 1
ATOM 1994 C CA . ASP A 1 260 ? -17.463 10.172 13.006 1.00 96.56 260 ASP A CA 1
ATOM 1995 C C . ASP A 1 260 ? -16.592 8.907 12.896 1.00 96.56 260 ASP A C 1
ATOM 1997 O O . ASP A 1 260 ? -16.714 7.977 13.696 1.00 96.56 260 ASP A O 1
ATOM 2001 N N . ILE A 1 261 ? -15.715 8.841 11.890 1.00 97.88 261 ILE A N 1
ATOM 2002 C CA . ILE A 1 261 ? -14.691 7.799 11.775 1.00 97.88 261 ILE A CA 1
ATOM 2003 C C . ILE A 1 261 ? -13.349 8.431 12.174 1.00 97.88 261 ILE A C 1
ATOM 2005 O O . ILE A 1 261 ? -12.782 9.196 11.389 1.00 97.88 261 ILE A O 1
ATOM 2009 N N . PRO A 1 262 ? -12.824 8.157 13.384 1.00 97.19 262 PRO A N 1
ATOM 2010 C CA . PRO A 1 262 ? -11.563 8.728 13.836 1.00 97.19 262 PRO A CA 1
ATOM 2011 C C . PRO A 1 262 ? -10.404 8.280 12.945 1.00 97.19 262 PRO A C 1
ATOM 2013 O O . PRO A 1 262 ? -10.297 7.106 12.585 1.00 97.19 262 PRO A O 1
ATOM 2016 N N . VAL A 1 263 ? -9.509 9.219 12.644 1.00 97.06 263 VAL A N 1
ATOM 2017 C CA . VAL A 1 263 ? -8.247 8.967 11.944 1.00 97.06 263 VAL A CA 1
ATOM 2018 C C . VAL A 1 263 ? -7.112 9.126 12.951 1.00 97.06 263 VAL A C 1
ATOM 2020 O O . VAL A 1 263 ? -6.926 10.199 13.523 1.00 97.06 263 VAL A O 1
ATOM 2023 N N . LEU A 1 264 ? -6.376 8.047 13.199 1.00 96.81 264 LEU A N 1
ATOM 2024 C CA . LEU A 1 264 ? -5.203 8.018 14.065 1.00 96.81 264 LEU A CA 1
ATOM 2025 C C . LEU A 1 264 ? -3.953 8.033 13.192 1.00 96.81 264 LEU A C 1
ATOM 2027 O O . LEU A 1 264 ? -3.808 7.176 12.330 1.00 96.81 264 LEU A O 1
ATOM 2031 N N . HIS A 1 265 ? -3.050 8.977 13.412 1.00 96.12 265 HIS A N 1
ATOM 2032 C CA . HIS A 1 265 ? -1.745 9.009 12.771 1.00 96.12 265 HIS A CA 1
ATOM 2033 C C . HIS A 1 265 ? -0.702 8.298 13.638 1.00 96.12 265 HIS A C 1
ATOM 2035 O O . HIS A 1 265 ? -0.645 8.535 14.845 1.00 96.12 265 HIS A O 1
ATOM 2041 N N . VAL A 1 266 ? 0.137 7.466 13.025 1.00 95.88 266 VAL A N 1
ATOM 2042 C CA . VAL A 1 266 ? 1.296 6.832 13.663 1.00 95.88 266 VAL A CA 1
ATOM 2043 C C . VAL A 1 266 ? 2.518 7.053 12.772 1.00 95.88 266 VAL A C 1
ATOM 2045 O O . VAL A 1 266 ? 2.521 6.661 11.604 1.00 95.88 266 VAL A O 1
ATOM 2048 N N . ASP A 1 267 ? 3.567 7.651 13.332 1.00 95.06 267 ASP A N 1
ATOM 2049 C CA . ASP A 1 267 ? 4.861 7.783 12.661 1.00 95.06 267 ASP A CA 1
ATOM 2050 C C . ASP A 1 267 ? 5.734 6.570 12.992 1.00 95.06 267 ASP A C 1
ATOM 2052 O O . ASP A 1 267 ? 6.196 6.408 14.124 1.00 95.06 267 ASP A O 1
ATOM 2056 N N . LEU A 1 268 ? 5.971 5.711 1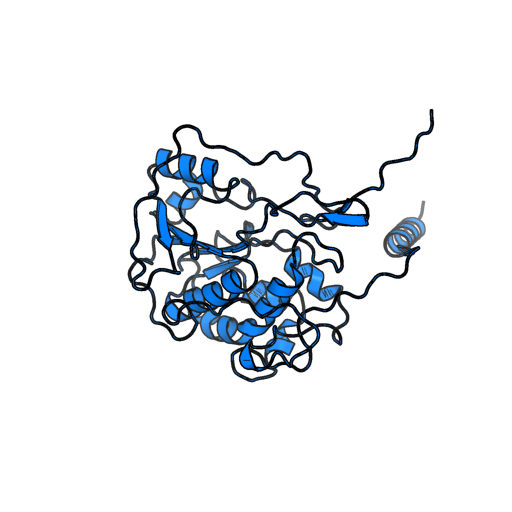2.002 1.00 95.19 268 LEU A N 1
ATOM 2057 C CA . LEU A 1 268 ? 6.794 4.515 12.175 1.00 95.19 268 LEU A CA 1
ATOM 2058 C C . LEU A 1 268 ? 8.281 4.840 12.367 1.00 95.19 268 LEU A C 1
ATOM 2060 O O . LEU A 1 268 ? 9.017 3.959 12.808 1.00 95.19 268 LEU A O 1
ATOM 2064 N N . GLY A 1 269 ? 8.717 6.066 12.057 1.00 93.19 269 GLY A N 1
ATOM 2065 C CA . GLY A 1 269 ? 10.083 6.550 12.275 1.00 93.19 269 GLY A CA 1
ATOM 2066 C C . GLY A 1 269 ? 10.402 6.828 13.744 1.00 93.19 269 GLY A C 1
ATOM 2067 O O . GLY A 1 269 ? 11.568 6.807 14.145 1.00 93.19 269 GLY A O 1
ATOM 2068 N N . ALA A 1 270 ? 9.373 7.023 14.573 1.00 92.38 270 ALA A N 1
ATOM 2069 C CA . ALA A 1 270 ? 9.534 7.186 16.009 1.00 92.38 270 ALA A CA 1
ATOM 2070 C C . ALA A 1 270 ? 10.077 5.902 16.658 1.00 92.38 270 ALA A C 1
ATOM 2072 O O . ALA A 1 270 ? 9.735 4.791 16.257 1.00 92.38 270 ALA A O 1
ATOM 2073 N N . ALA A 1 271 ? 10.902 6.050 17.699 1.00 90.50 271 ALA A N 1
ATOM 2074 C CA . ALA A 1 271 ? 11.428 4.912 18.460 1.00 90.50 271 ALA A CA 1
ATOM 2075 C C . ALA A 1 271 ? 10.325 4.123 19.190 1.00 90.50 271 ALA A C 1
ATOM 2077 O O . ALA A 1 271 ? 10.476 2.923 19.401 1.00 90.50 271 ALA A O 1
ATOM 2078 N N . ASP A 1 272 ? 9.237 4.806 19.550 1.00 90.81 272 ASP A N 1
ATOM 2079 C CA . ASP A 1 272 ? 8.043 4.240 20.175 1.00 90.81 272 ASP A CA 1
ATOM 2080 C C . ASP A 1 272 ? 6.796 4.805 19.464 1.00 90.81 272 ASP A C 1
ATOM 2082 O O . ASP A 1 272 ? 6.341 5.908 19.790 1.00 90.81 272 ASP A O 1
ATOM 2086 N N . PRO A 1 273 ? 6.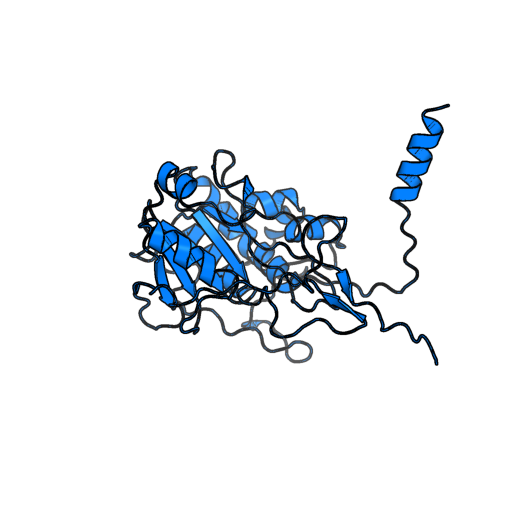324 4.155 18.381 1.00 93.38 273 PRO A N 1
ATOM 2087 C CA . PRO A 1 273 ? 5.219 4.665 17.576 1.00 93.38 273 PRO A CA 1
ATOM 2088 C C . PRO A 1 273 ? 3.876 4.587 18.306 1.00 93.38 273 PRO A C 1
ATOM 2090 O O . PRO A 1 273 ? 3.251 3.526 18.387 1.00 93.38 273 PRO A O 1
ATOM 2093 N N . GLU A 1 274 ? 3.393 5.742 18.750 1.00 93.25 274 GLU A N 1
ATOM 2094 C CA . GLU A 1 274 ? 2.104 5.893 19.424 1.00 93.25 274 GLU A CA 1
ATOM 2095 C C . GLU A 1 274 ? 1.066 6.582 18.517 1.00 93.25 274 GLU A C 1
ATOM 2097 O O . GLU A 1 274 ? 1.395 7.549 17.817 1.00 93.25 274 GLU A O 1
ATOM 2102 N N . PRO A 1 275 ? -0.201 6.123 18.511 1.00 95.56 275 PRO A N 1
ATOM 2103 C CA . PRO A 1 275 ? -1.260 6.754 17.742 1.00 95.56 275 PRO A CA 1
ATOM 2104 C C . PRO A 1 275 ? -1.641 8.114 18.326 1.00 95.56 275 PRO A C 1
ATOM 2106 O O . PRO A 1 275 ? -1.949 8.251 19.509 1.00 95.56 275 PRO A O 1
ATOM 2109 N N . ARG A 1 276 ? -1.725 9.119 17.455 1.00 94.50 276 ARG A N 1
ATOM 2110 C CA . ARG A 1 276 ? -2.274 10.444 17.768 1.00 94.50 276 ARG A CA 1
ATOM 2111 C C . ARG A 1 276 ? -3.494 10.731 16.907 1.00 94.50 276 ARG A C 1
ATOM 2113 O O . ARG A 1 276 ? -3.508 10.384 15.732 1.00 94.50 276 ARG A O 1
ATOM 2120 N N . SER A 1 277 ? -4.509 11.393 17.450 1.00 94.62 277 SER A N 1
ATOM 2121 C CA . SER A 1 277 ? -5.652 11.822 16.638 1.00 94.62 277 SER A CA 1
ATOM 2122 C C . SER A 1 277 ? -5.207 12.828 15.580 1.00 94.62 277 SER A C 1
ATOM 2124 O O . SER A 1 277 ? -4.573 13.834 15.904 1.00 94.62 277 SER A O 1
ATOM 2126 N N . LEU A 1 278 ? -5.559 12.567 14.325 1.00 91.62 278 LEU A N 1
ATOM 2127 C CA . LEU A 1 278 ? -5.359 13.502 13.230 1.00 91.62 278 LEU A CA 1
ATOM 2128 C C . LEU A 1 278 ? -6.455 14.570 13.278 1.00 91.62 278 LEU A C 1
ATOM 2130 O O . LEU A 1 278 ? -7.646 14.257 13.336 1.00 91.62 278 LEU A O 1
ATOM 2134 N N . ALA A 1 279 ? -6.054 15.838 13.265 1.00 86.25 279 ALA A N 1
ATOM 2135 C CA . ALA A 1 279 ? -6.991 16.949 13.181 1.00 86.25 279 ALA A CA 1
ATOM 2136 C C . ALA A 1 279 ? -7.364 17.205 11.717 1.00 86.25 279 ALA A C 1
ATOM 2138 O O . ALA A 1 279 ? -6.495 17.227 10.845 1.00 86.25 279 ALA A O 1
ATOM 2139 N N . ALA A 1 280 ? -8.651 17.435 11.447 1.00 78.06 280 ALA A N 1
ATOM 2140 C CA . ALA A 1 280 ? -9.075 17.862 10.121 1.00 78.06 280 ALA A CA 1
ATOM 2141 C C . ALA A 1 280 ? -8.430 19.221 9.783 1.00 78.06 280 ALA A C 1
ATOM 2143 O O . ALA A 1 280 ? -8.449 20.126 10.628 1.00 78.06 280 ALA A O 1
ATOM 2144 N N . PRO A 1 281 ? -7.891 19.409 8.567 1.00 78.50 281 PRO A N 1
ATOM 2145 C CA . PRO A 1 281 ? -7.469 20.730 8.129 1.00 78.50 281 PRO A CA 1
ATOM 2146 C C . PRO A 1 281 ? -8.680 21.672 8.077 1.00 78.50 281 PRO A C 1
ATOM 2148 O O . PRO A 1 281 ? -9.782 21.273 7.706 1.00 78.50 281 PRO A O 1
ATOM 2151 N N . VAL A 1 282 ? -8.467 22.953 8.395 1.00 75.56 282 VAL A N 1
ATOM 2152 C CA . VAL A 1 282 ? -9.519 23.993 8.343 1.00 75.56 282 VAL A CA 1
ATOM 2153 C C . VAL A 1 282 ? -10.090 24.150 6.928 1.00 75.56 282 VAL A C 1
ATOM 2155 O O . VAL A 1 282 ? -11.240 24.540 6.740 1.00 75.56 282 VAL A O 1
ATOM 2158 N N . SER A 1 283 ? -9.284 23.864 5.908 1.00 83.19 283 SER A N 1
ATOM 2159 C CA . SER A 1 283 ? -9.682 23.916 4.503 1.00 83.19 283 SER A CA 1
ATOM 2160 C C . SER A 1 283 ? -9.012 22.766 3.757 1.00 83.19 283 SER A C 1
ATOM 2162 O O . SER A 1 283 ? -7.894 22.943 3.271 1.00 83.19 283 SER A O 1
ATOM 2164 N N . PRO A 1 284 ? -9.649 21.582 3.712 1.00 80.00 284 PRO A N 1
ATOM 2165 C CA . PRO A 1 284 ? -9.087 20.429 3.027 1.00 80.00 284 PRO A CA 1
ATOM 2166 C C . PRO A 1 284 ? -8.876 20.722 1.547 1.00 80.00 284 PRO A C 1
ATOM 2168 O O . PRO A 1 284 ? -9.763 21.257 0.873 1.00 80.00 284 PRO A O 1
ATOM 2171 N N . GLN A 1 285 ? -7.714 20.334 1.036 1.00 84.44 285 GLN A N 1
ATOM 2172 C CA . GLN A 1 285 ? -7.398 20.472 -0.374 1.00 84.44 285 GLN A CA 1
ATOM 2173 C C . GLN A 1 285 ? -7.581 19.143 -1.118 1.00 84.44 285 GLN A C 1
ATOM 2175 O O . GLN A 1 285 ? -7.767 18.075 -0.533 1.00 84.44 285 GLN A O 1
ATOM 2180 N N . ARG A 1 286 ? -7.592 19.231 -2.450 1.00 82.00 286 ARG A N 1
ATOM 2181 C CA . ARG A 1 286 ? -7.533 18.083 -3.359 1.00 82.00 286 ARG A CA 1
ATOM 2182 C C . ARG A 1 286 ? -6.474 18.379 -4.419 1.00 82.00 286 ARG A C 1
ATOM 2184 O O . ARG A 1 286 ? -6.341 19.542 -4.815 1.00 82.00 286 ARG A O 1
ATOM 2191 N N . PRO A 1 287 ? -5.738 17.371 -4.910 1.00 82.50 287 PRO A N 1
ATOM 2192 C CA . PRO A 1 287 ? -4.752 17.595 -5.951 1.00 82.50 287 PRO A CA 1
ATOM 2193 C C . PRO A 1 287 ? -5.435 18.093 -7.233 1.00 82.50 287 PRO A C 1
ATOM 2195 O O . PRO A 1 287 ? -6.536 17.638 -7.574 1.00 82.50 287 PRO A O 1
ATOM 2198 N N . PRO A 1 288 ? -4.792 19.004 -7.984 1.00 82.12 288 PRO A N 1
ATOM 2199 C CA . PRO A 1 288 ? -5.264 19.351 -9.312 1.00 82.12 288 PRO A CA 1
ATOM 2200 C C . PRO A 1 288 ? -5.195 18.107 -10.202 1.00 82.12 288 PRO A C 1
ATOM 2202 O O . PRO A 1 288 ? -4.144 17.490 -10.347 1.00 82.12 288 PRO A O 1
ATOM 2205 N N . ARG A 1 289 ? -6.319 17.740 -10.826 1.00 83.00 289 ARG A N 1
ATOM 2206 C CA . ARG A 1 289 ? -6.370 16.593 -11.754 1.00 83.00 289 ARG A CA 1
ATOM 2207 C C . ARG A 1 289 ? -5.730 16.906 -13.109 1.00 83.00 289 ARG A C 1
ATOM 2209 O O . ARG A 1 289 ? -5.358 15.998 -13.847 1.00 83.00 289 ARG A O 1
ATOM 2216 N N . SER A 1 290 ? -5.593 18.190 -13.443 1.00 77.62 290 SER A N 1
ATOM 2217 C CA . SER A 1 290 ? -4.893 18.647 -14.642 1.00 77.62 290 SER A CA 1
ATOM 2218 C C . SER A 1 290 ? -3.414 18.254 -14.572 1.00 77.62 290 SER A C 1
ATOM 2220 O O . SER A 1 290 ? -2.701 18.719 -13.685 1.00 77.62 290 SER A O 1
ATOM 2222 N N . GLY A 1 291 ? -2.961 17.423 -15.511 1.00 77.75 291 GLY A N 1
ATOM 2223 C CA . GLY A 1 291 ? -1.577 16.937 -15.579 1.00 77.75 291 GLY A CA 1
ATOM 2224 C C . GLY A 1 291 ? -1.373 15.509 -15.071 1.00 77.75 291 GLY A C 1
ATOM 2225 O O . GLY A 1 291 ? -0.246 15.028 -15.096 1.00 77.75 291 GLY A O 1
ATOM 2226 N N . PHE A 1 292 ? -2.439 14.827 -14.644 1.00 83.62 292 PHE A N 1
ATOM 2227 C CA . PHE A 1 292 ? -2.436 13.379 -14.454 1.00 83.62 292 PHE A CA 1
ATOM 2228 C C . PHE A 1 292 ? -3.149 12.722 -15.632 1.00 83.62 292 PHE A C 1
ATOM 2230 O O . PHE A 1 292 ? -4.250 13.128 -16.012 1.00 83.62 292 PHE A O 1
ATOM 2237 N N . HIS A 1 293 ? -2.531 11.698 -16.210 1.00 85.00 293 HIS A N 1
ATOM 2238 C CA . HIS A 1 293 ? -3.020 11.081 -17.435 1.00 85.00 293 HIS A CA 1
ATOM 2239 C C . HIS A 1 293 ? -3.159 9.576 -17.262 1.00 85.00 293 HIS A C 1
ATOM 2241 O O . HIS A 1 293 ? -2.216 8.887 -16.867 1.00 85.00 293 HIS A O 1
ATOM 2247 N N . ARG A 1 294 ? -4.352 9.071 -17.586 1.00 84.38 294 ARG A N 1
ATOM 2248 C CA . ARG A 1 294 ? -4.618 7.637 -17.618 1.00 84.38 294 ARG A CA 1
ATOM 2249 C C . ARG A 1 294 ? -4.196 7.042 -18.955 1.00 84.38 294 ARG A C 1
ATOM 2251 O O . ARG A 1 294 ? -4.408 7.647 -20.006 1.00 84.38 294 ARG A O 1
ATOM 2258 N N . SER A 1 295 ? -3.616 5.850 -18.905 1.00 81.25 295 SER A N 1
ATOM 2259 C CA . SER A 1 295 ? -3.219 5.118 -20.102 1.00 81.25 295 SER A CA 1
ATOM 2260 C C . SER A 1 295 ? -4.427 4.410 -20.729 1.00 81.25 295 SER A C 1
ATOM 2262 O O . SER A 1 295 ? -5.392 4.058 -20.047 1.00 81.25 295 SER A O 1
ATOM 2264 N N . ALA A 1 296 ? -4.356 4.114 -22.030 1.00 75.75 296 ALA A N 1
ATOM 2265 C CA . ALA A 1 296 ? -5.365 3.290 -22.703 1.00 75.75 296 ALA A CA 1
ATOM 2266 C C . ALA A 1 296 ? -5.395 1.828 -22.203 1.00 75.75 296 ALA A C 1
ATOM 2268 O O . ALA A 1 296 ? -6.350 1.110 -22.482 1.00 75.75 296 ALA A O 1
ATOM 2269 N N . ALA A 1 297 ? -4.358 1.381 -21.487 1.00 70.81 297 ALA A N 1
ATOM 2270 C CA . ALA A 1 297 ? -4.279 0.058 -20.869 1.00 70.81 297 ALA A CA 1
ATOM 2271 C C . ALA A 1 297 ? -4.849 0.031 -19.433 1.00 70.81 297 ALA A C 1
ATOM 2273 O O . ALA A 1 297 ? -4.728 -0.984 -18.752 1.00 70.81 297 ALA A O 1
ATOM 2274 N N . GLY A 1 298 ? -5.457 1.131 -18.967 1.00 80.00 298 GLY A N 1
ATOM 2275 C CA . GLY A 1 298 ? -5.866 1.320 -17.572 1.00 80.00 298 GLY A CA 1
ATOM 2276 C C . GLY A 1 298 ? -4.758 1.955 -16.724 1.00 80.00 298 GLY A C 1
ATOM 2277 O O . GLY A 1 298 ? -3.609 2.043 -17.159 1.00 80.00 298 GLY A O 1
ATOM 2278 N N . GLY A 1 299 ? -5.100 2.438 -15.527 1.00 85.00 299 GLY A N 1
ATOM 2279 C CA . GLY A 1 299 ? -4.160 3.131 -14.635 1.00 85.00 299 GLY A CA 1
ATOM 2280 C C . GLY A 1 299 ? -3.575 4.428 -15.189 1.00 85.00 299 GLY A C 1
ATOM 2281 O O . GLY A 1 299 ? -4.040 4.946 -16.205 1.00 85.00 299 GLY A O 1
ATOM 2282 N N . PHE A 1 300 ? -2.552 4.948 -14.519 1.00 89.75 300 PHE A N 1
ATOM 2283 C CA . PHE A 1 300 ? -1.824 6.170 -14.857 1.00 89.75 300 PHE A CA 1
ATOM 2284 C C . PHE A 1 300 ? -0.492 5.886 -15.560 1.00 89.75 300 PHE A C 1
ATOM 2286 O O . PHE A 1 300 ? 0.214 4.925 -15.241 1.00 89.75 300 PHE A O 1
ATOM 2293 N N . GLY A 1 301 ? -0.149 6.743 -16.523 1.00 84.81 301 GLY A N 1
ATOM 2294 C CA . GLY A 1 301 ? 1.058 6.605 -17.336 1.00 84.81 301 GLY A CA 1
ATOM 2295 C C . GLY A 1 301 ? 0.876 7.123 -18.759 1.00 84.81 301 GLY A C 1
ATOM 2296 O O . GLY A 1 301 ? 0.119 6.537 -19.533 1.00 84.81 301 GLY A O 1
ATOM 2297 N N . THR A 1 302 ? 1.600 8.179 -19.131 1.00 86.44 302 THR A N 1
ATOM 2298 C CA . THR A 1 302 ? 1.720 8.632 -20.527 1.00 86.44 302 THR A CA 1
ATOM 2299 C C . THR A 1 302 ? 3.086 9.253 -20.791 1.00 86.44 302 THR A C 1
ATOM 2301 O O . THR A 1 302 ? 3.705 9.811 -19.888 1.00 86.44 302 THR A O 1
ATOM 2304 N N . GLU A 1 303 ? 3.537 9.218 -22.043 1.00 86.56 303 GLU A N 1
ATOM 2305 C CA . GLU A 1 303 ? 4.660 10.051 -22.479 1.00 86.56 303 GLU A CA 1
ATOM 2306 C C . GLU A 1 303 ? 4.274 11.533 -22.390 1.00 86.56 303 GLU A C 1
ATOM 2308 O O . GLU A 1 303 ? 3.166 11.921 -22.781 1.00 86.56 303 GLU A O 1
ATOM 2313 N N . VAL A 1 304 ? 5.182 12.357 -21.866 1.00 83.38 304 VAL A N 1
ATOM 2314 C CA . VAL A 1 304 ? 5.018 13.812 -21.836 1.00 83.38 304 VAL A CA 1
ATOM 2315 C C . VAL A 1 304 ? 5.393 14.363 -23.215 1.00 83.38 304 VAL A C 1
ATOM 2317 O O . VAL A 1 304 ? 6.548 14.210 -23.628 1.00 83.38 304 VAL A O 1
ATOM 2320 N N . PRO A 1 305 ? 4.453 15.004 -23.936 1.00 82.00 305 PRO A N 1
ATOM 2321 C CA . PRO A 1 305 ? 4.688 15.447 -25.303 1.00 82.00 305 PRO A CA 1
ATOM 2322 C C . PRO A 1 305 ? 5.787 16.510 -25.366 1.00 82.00 305 PRO A C 1
ATOM 2324 O O . PRO A 1 305 ? 5.885 17.378 -24.493 1.00 82.00 305 PRO A O 1
ATOM 2327 N N . GLU A 1 306 ? 6.593 16.473 -26.429 1.00 80.88 306 GLU A N 1
ATOM 2328 C CA . GLU A 1 306 ? 7.475 17.594 -26.737 1.00 80.88 306 GLU A CA 1
ATOM 2329 C C . GLU A 1 306 ? 6.640 18.830 -27.091 1.00 80.88 306 GLU A C 1
ATOM 2331 O O . GLU A 1 306 ? 5.626 18.708 -27.789 1.00 80.88 306 GLU A O 1
ATOM 2336 N N . PRO A 1 307 ? 7.025 20.029 -26.615 1.00 73.00 307 PRO A N 1
ATOM 2337 C CA . PRO A 1 307 ? 6.361 21.250 -27.031 1.00 73.00 307 PRO A CA 1
ATOM 2338 C C . PRO A 1 307 ? 6.486 21.366 -28.550 1.00 73.00 307 PRO A C 1
ATOM 2340 O O . PRO A 1 307 ? 7.586 21.486 -29.091 1.00 73.00 307 PRO A O 1
ATOM 2343 N N . SER A 1 308 ? 5.350 21.307 -29.244 1.00 63.59 308 SER A N 1
ATOM 2344 C CA . SER A 1 308 ? 5.310 21.456 -30.692 1.00 63.59 308 SER A CA 1
ATOM 2345 C C . SER A 1 308 ? 5.930 22.797 -31.059 1.00 63.59 308 SER A C 1
ATOM 2347 O O . SER A 1 308 ? 5.424 23.846 -30.656 1.00 63.59 308 SER A O 1
ATOM 2349 N N . SER A 1 309 ? 7.020 22.767 -31.823 1.00 50.69 309 SER A N 1
ATOM 2350 C CA . SER A 1 309 ? 7.642 23.956 -32.397 1.00 50.69 309 SER A CA 1
ATOM 2351 C C . SER A 1 309 ? 6.734 24.502 -33.505 1.00 50.69 309 SER A C 1
ATOM 2353 O O . SER A 1 309 ? 7.018 24.366 -34.690 1.00 50.69 309 SER A O 1
ATOM 2355 N N . SER A 1 310 ? 5.589 25.081 -33.148 1.00 43.91 310 SER A N 1
ATOM 2356 C CA . SER A 1 310 ? 4.843 25.926 -34.073 1.00 43.91 310 SER A CA 1
ATOM 2357 C C . SER A 1 310 ? 5.563 27.268 -34.120 1.00 43.91 310 SER A C 1
ATOM 2359 O O . SER A 1 310 ? 5.352 28.126 -33.262 1.00 43.91 310 SER A O 1
ATOM 2361 N N . GLY A 1 311 ? 6.485 27.386 -35.075 1.00 47.44 311 GLY A N 1
ATOM 2362 C CA . GLY A 1 311 ? 7.165 28.631 -35.395 1.00 47.44 311 GLY A CA 1
ATOM 2363 C C . GLY A 1 311 ? 6.167 29.728 -35.764 1.00 47.44 311 GLY A C 1
ATOM 2364 O O . GLY A 1 311 ? 5.226 29.490 -36.524 1.00 47.44 311 GLY A O 1
ATOM 2365 N N . GLY A 1 312 ? 6.397 30.908 -35.197 1.00 35.78 312 GLY A N 1
ATOM 2366 C CA . GLY A 1 312 ? 5.974 32.192 -35.745 1.00 35.78 312 GLY A CA 1
ATOM 2367 C C . GLY A 1 312 ? 7.193 32.925 -36.280 1.00 35.78 312 GLY A C 1
ATOM 2368 O O . GLY A 1 312 ? 8.294 32.680 -35.733 1.00 35.78 312 GLY A O 1
#

Sequence (312 aa):
MSALWSRALELLGRLRLPLGVRKKLRVGHPGAPDAQGGRGWRRYLSAERLYDVWGPVAESVWLPFHCVPLFAALDQLTESEVGPAVPPQEAVSGVAPPPPSPLPSHARPGAPAPAWITPESWVFLDLPGPRAVEAGAWLVTAAGCQPVCTFDNWPHPDGVLRAEEILAELLRWATTVADARPRLTATSPPLWICDSRRLGMRSGKPGEFDNRYYLDDSILPGPALLKRAGVGRVVYLTLDNPDPPVLDLEGYFAELLTADIPVLHVDLGAADPEPRSLAAPVSPQRPPRSGFHRSAAGGFGTEVPEPSSSGG

Radius of gyration: 20.39 Å; chains: 1; bounding box: 51×51×65 Å

Secondary structure (DSSP, 8-state):
--HHHHHHHHHHHH-----S--PPP-BS-TT---TTSSSGGGGG-SHHHHHHHHSPPTT-TTGGGS--HHHHTGGGS-GGGB-PPPPGGG--TTSSPPPPPPPPGGGSBTBPPPTT--TTEEEEEEESTHHHHHHHHHHHHHH-PEEEE---B---TTBSS-HHHHHHHHHHHHHHHHHHGGG--TTSPEEEEEETTTT-SSPPPTTSEE------TTTS--HHHHHHTT--EEEEEESS-PSSPPHHHHHHHHHHHHTT--EEEEETTSSS---EEPPPPSS------TT--B-TTSSB-EEPPP------

pLDDT: mean 87.39, std 16.75, range [35.78, 98.88]